Protein AF-0000000082629788 (afdb_homodimer)

Nearest PDB structures (foldseek):
  8s5h-assembly1_A  TM=7.357E-01  e=1.768E-22  Homo sapiens
  8s5m-assembly1_I  TM=9.326E-01  e=1.457E-18  Homo sapiens
  4uuu-assembly1_B  TM=8.837E-01  e=2.569E-18  Homo sapiens
  4l28-assembly1_C  TM=7.279E-01  e=3.416E-19  Homo sapiens
  7qgt-assembly1_B  TM=7.054E-01  e=1.031E-19  Homo sapiens

Organism: Casuarius casuarius (NCBI:txid8787)

Secondary structure (DSSP, 8-state):
-TTHHHHHHHHHHH---S-----TTTTSBGGGS-PPPP--B-TTSBHHHHHHHHHHHT-SEEEEE-TTS-EEEEEEHHHHHHHHHHTS--TTSBGGGT-B----EEETTSBHHHHHHHHTT-SEEEEEEEEEEE-TTS-EEEEEEEEEEEEHHHHHHHHHHHH--/-HHHHHHHHHHHHH--SS-----TTTTSBGGGS-PPPP--B-TTSBHHHHHHHHHHHT-SEEEEE-TTS-EEEEEEHHHHHHHHHHTS--TTSBGGGG-B----EEETTSBHHHHHHHHTT-SEEEEEEEEEEE-TTS-EEEEEEEEEEEEHHHHHHHHHHHH--

Solvent-accessible surface area (backbone atoms only — not comparable to full-atom values): 18752 Å² total; per-residue (Å²): 116,84,68,56,57,64,56,47,58,58,47,63,68,66,52,61,79,64,87,69,72,70,61,92,56,34,76,40,42,43,64,76,51,91,71,60,78,51,64,72,36,52,47,72,45,25,38,42,57,49,52,51,51,28,60,74,73,67,45,64,62,34,45,25,32,44,94,90,48,48,74,73,25,38,39,38,49,59,45,49,51,52,32,42,68,71,66,73,43,56,53,80,37,37,39,61,78,48,43,44,73,88,71,51,74,43,45,48,80,37,31,39,40,60,50,52,59,48,46,74,78,32,81,46,34,37,29,35,44,80,39,86,38,69,44,98,85,66,48,71,46,79,41,68,39,83,54,22,70,43,39,54,62,57,54,49,55,52,55,53,58,54,63,77,100,116,79,69,58,57,63,56,48,58,59,46,63,68,68,52,60,78,62,87,70,74,69,60,92,56,35,76,42,42,43,62,76,49,91,70,57,79,52,66,72,37,52,47,74,45,26,38,42,58,49,52,50,50,28,60,73,72,66,44,63,62,34,45,26,32,45,94,88,48,48,75,72,26,38,38,35,49,60,44,49,51,53,32,41,70,71,64,74,43,57,54,78,38,37,38,62,78,48,44,45,74,88,71,51,76,42,45,48,80,38,30,38,41,59,49,52,59,48,47,74,78,32,80,48,34,38,30,36,42,80,39,85,40,69,45,98,85,66,49,72,47,82,42,68,38,82,55,22,72,46,39,54,61,57,55,48,55,51,56,52,58,54,64,77,100

pLDDT: mean 87.19, std 18.92, range [23.81, 98.69]

Foldseek 3Di:
DVVVVVVVVVCVVPPPVPPPPDDPQFAPFQLPFPFDAFDEAEQQAFQQVVVVVCVVVVHFKHFHAYPVQHTLAMDGPVQSVVCVVVVQDDRRGGSNSRGDHPAAEDERGGGVNVVVVRQVVDQKYWYKDWDWDADPVRDIDIDIHTRYIGGPVRSCVVVVVVVVD/DVVVVVVVVVCPPPPPVPPPPDDPQFAPFQLPFPFDAFDEAEQQAFQQVVVVVCVVVVHFKHFHAYPVQHTLAMDGPVQSVVCVVVVQDDRRGGSNSRGDHPAAEDERGGGVNVVVVRQVVDQKYWYKDWDWDADPVRDIDIDIHTRYIGGPVRSCVVVVVVVVD

InterPro domains:
  IPR000644 CBS domain [PF00571] (38-84)
  IPR000644 CBS domain [PS51371] (34-90)
  IPR000644 CBS domain [SM00116] (37-85)
  IPR046342 CBS domain superfamily [G3DSA:3.10.580.10] (15-165)
  IPR046342 CBS domain superfamily [SSF54631] (29-136)
  IPR046353 Cystathionine beta-synthase, C-terminal domain [cd04608] (27-158)

Sequence (330 aa):
SKFVNDKWMIKKGFLNDVHEHKPWWWNIKVQKLNLSAPLILLPEVSCQKAIEILQEKGYDQAPVVAESGLILGMVTLSNILSSVLAGNAQFSDPVMKVIYDQFSKISLDDSLGKLSCILENDHFAIVVHEQMQFSGDGSSFMKQMVFGVVTAMDLLTFVSRSEKKSKFVNDKWMIKKGFLNDVHEHKPWWWNIKVQKLNLSAPLILLPEVSCQKAIEILQEKGYDQAPVVAESGLILGMVTLSNILSSVLAGNAQFSDPVMKVIYDQFSKISLDDSLGKLSCILENDHFAIVVHEQMQFSGDGSSFMKQMVFGVVTAMDLLTFVSRSEKK

Structure (mmCIF, N/CA/C/O backbone):
data_AF-0000000082629788-model_v1
#
loop_
_entity.id
_entity.type
_entity.pdbx_description
1 polymer 'CBS synthase'
#
loop_
_atom_site.group_PDB
_atom_site.id
_atom_site.type_symbol
_atom_site.label_atom_id
_atom_site.label_alt_id
_atom_site.label_comp_id
_atom_site.label_asym_id
_atom_site.label_entity_id
_atom_site.label_seq_id
_atom_site.pdbx_PDB_ins_code
_atom_site.Cartn_x
_atom_site.Cartn_y
_atom_site.Cartn_z
_atom_site.occupancy
_atom_site.B_iso_or_equiv
_atom_site.auth_seq_id
_atom_site.auth_comp_id
_atom_site.auth_asym_id
_atom_site.auth_atom_id
_atom_site.pdbx_PDB_model_num
ATOM 1 N N . SER A 1 1 ? 2.879 -31.047 12.883 1 24.22 1 SER A N 1
ATOM 2 C CA . SER A 1 1 ? 3.045 -30.156 14.031 1 24.22 1 SER A CA 1
ATOM 3 C C . SER A 1 1 ? 2.949 -28.688 13.609 1 24.22 1 SER A C 1
ATOM 5 O O . SER A 1 1 ? 2.398 -27.859 14.344 1 24.22 1 SER A O 1
ATOM 7 N N . LYS A 1 2 ? 3.701 -28.188 12.641 1 30.27 2 LYS A N 1
ATOM 8 C CA . LYS A 1 2 ? 3.625 -26.859 12.039 1 30.27 2 LYS A CA 1
ATOM 9 C C . LYS A 1 2 ? 2.246 -26.609 11.438 1 30.27 2 LYS A C 1
ATOM 11 O O . LYS A 1 2 ? 1.905 -25.469 11.117 1 30.27 2 LYS A O 1
ATOM 16 N N . PHE A 1 3 ? 1.515 -27.719 10.992 1 29.14 3 PHE A N 1
ATOM 17 C CA . PHE A 1 3 ? 0.202 -27.734 10.359 1 29.14 3 PHE A CA 1
ATOM 18 C C . PHE A 1 3 ? -0.871 -27.25 11.32 1 29.14 3 PHE A C 1
ATOM 20 O O . PHE A 1 3 ? -1.848 -26.625 10.906 1 29.14 3 PHE A O 1
ATOM 27 N N . VAL A 1 4 ? -0.753 -27.734 12.633 1 37.84 4 VAL A N 1
ATOM 28 C CA . VAL A 1 4 ? -1.797 -27.547 13.633 1 37.84 4 VAL A CA 1
ATOM 29 C C . VAL A 1 4 ? -1.968 -26.062 13.93 1 37.84 4 VAL A C 1
ATOM 31 O O . VAL A 1 4 ? -3.055 -25.609 14.305 1 37.84 4 VAL A O 1
ATOM 34 N N . ASN A 1 5 ? -0.746 -25.422 14.055 1 38.66 5 ASN A N 1
ATOM 35 C CA . ASN A 1 5 ? -0.764 -24.062 14.594 1 38.66 5 ASN A CA 1
ATOM 36 C C . ASN A 1 5 ? -1.439 -23.078 13.633 1 38.66 5 ASN A C 1
ATOM 38 O O . ASN A 1 5 ? -1.887 -22.016 14.039 1 38.66 5 ASN A O 1
ATOM 42 N N . ASP A 1 6 ? -1.322 -23.297 12.375 1 39.5 6 ASP A N 1
ATOM 43 C CA . ASP A 1 6 ? -1.963 -22.359 11.461 1 39.5 6 ASP A CA 1
ATOM 44 C C . ASP A 1 6 ? -3.484 -22.422 11.586 1 39.5 6 ASP A C 1
ATOM 46 O O . ASP A 1 6 ? -4.176 -21.453 11.289 1 39.5 6 ASP A O 1
ATOM 50 N N . LYS A 1 7 ? -4.07 -23.609 11.852 1 39.47 7 LYS A N 1
ATOM 51 C CA . LYS A 1 7 ? -5.508 -23.828 11.984 1 39.47 7 LYS A CA 1
ATOM 52 C C . LYS A 1 7 ? -6.066 -23.109 13.203 1 39.47 7 LYS A C 1
ATOM 54 O O . LYS A 1 7 ? -7.199 -22.625 13.188 1 39.47 7 LYS A O 1
ATOM 59 N N . TRP A 1 8 ? -5.406 -23.344 14.375 1 36.69 8 TRP A N 1
ATOM 60 C CA . TRP A 1 8 ? -5.902 -22.875 15.664 1 36.69 8 TRP A CA 1
ATOM 61 C C . TRP A 1 8 ? -6.008 -21.344 15.672 1 36.69 8 TRP A C 1
ATOM 63 O O . TRP A 1 8 ? -6.98 -20.797 16.188 1 36.69 8 TRP A O 1
ATOM 73 N N . MET A 1 9 ? -4.93 -20.688 15.203 1 37.5 9 MET A N 1
ATOM 74 C CA . MET A 1 9 ? -4.902 -19.234 15.305 1 37.5 9 MET A CA 1
ATOM 75 C C . MET A 1 9 ? -6.051 -18.609 14.523 1 37.5 9 MET A C 1
ATOM 77 O O . MET A 1 9 ? -6.566 -17.547 14.906 1 37.5 9 MET A O 1
ATOM 81 N N . ILE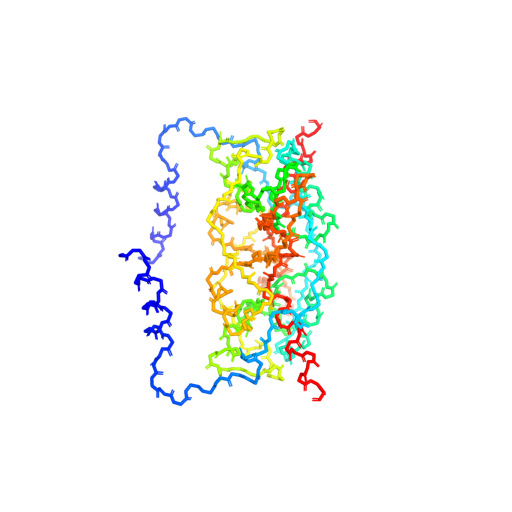 A 1 10 ? -6.441 -19.125 13.422 1 41.25 10 ILE A N 1
ATOM 82 C CA . ILE A 1 10 ? -7.605 -18.594 12.719 1 41.25 10 ILE A CA 1
ATOM 83 C C . ILE A 1 10 ? -8.859 -18.797 13.57 1 41.25 10 ILE A C 1
ATOM 85 O O . ILE A 1 10 ? -9.688 -17.891 13.688 1 41.25 10 ILE A O 1
ATOM 89 N N . LYS A 1 11 ? -8.953 -20.047 14.086 1 36.22 11 LYS A N 1
ATOM 90 C CA . LYS A 1 11 ? -10.18 -20.344 14.812 1 36.22 11 LYS A CA 1
ATOM 91 C C . LYS A 1 11 ? -10.305 -19.484 16.062 1 36.22 11 LYS A C 1
ATOM 93 O O . LYS A 1 11 ? -11.391 -19 16.391 1 36.22 11 LYS A O 1
ATOM 98 N N . LYS A 1 12 ? -9.32 -19.547 16.953 1 40.97 12 LYS A N 1
ATOM 99 C CA . LYS A 1 12 ? -9.5 -18.922 18.266 1 40.97 12 LYS A CA 1
ATOM 100 C C . LYS A 1 12 ? -9.664 -17.406 18.125 1 40.97 12 LYS A C 1
ATOM 102 O O . LYS A 1 12 ? -10.195 -16.75 19.031 1 40.97 12 LYS A O 1
ATOM 107 N N . GLY A 1 13 ? -8.852 -16.766 17.391 1 38.38 13 GLY A N 1
ATOM 108 C CA . GLY A 1 13 ? -9.047 -15.32 17.359 1 38.38 13 GLY A CA 1
ATOM 109 C C . GLY A 1 13 ? -10.461 -14.922 17 1 38.38 13 GLY A C 1
ATOM 110 O O . GLY A 1 13 ? -11.016 -13.984 17.578 1 38.38 13 GLY A O 1
ATOM 111 N N . PHE A 1 14 ? -10.969 -15.383 15.812 1 36.94 14 PHE A N 1
ATOM 112 C CA . PHE A 1 14 ? -12.297 -14.906 15.453 1 36.94 14 PHE A CA 1
ATOM 113 C C . PHE A 1 14 ? -13.367 -15.609 16.281 1 36.94 14 PHE A C 1
ATOM 115 O O . PHE A 1 14 ? -14.555 -15.32 16.141 1 36.94 14 PHE A O 1
ATOM 122 N N . LEU A 1 15 ? -13.172 -16.812 16.828 1 39 15 LEU A N 1
ATOM 123 C CA . LEU A 1 15 ? -14.367 -17.406 17.422 1 39 15 LEU A CA 1
ATOM 124 C C . LEU A 1 15 ? -14.781 -16.656 18.688 1 39 15 LEU A C 1
ATOM 126 O O . LEU A 1 15 ? -15.383 -17.234 19.594 1 39 15 LEU A O 1
ATOM 130 N N . ASN A 1 16 ? -14.43 -15.578 19.109 1 40.25 16 ASN A N 1
ATOM 131 C CA . ASN A 1 16 ? -15.336 -15.094 20.141 1 40.25 16 ASN A CA 1
ATOM 132 C C . ASN A 1 16 ? -16.797 -15.359 19.781 1 40.25 16 ASN A C 1
ATOM 134 O O . ASN A 1 16 ? -17.188 -15.203 18.625 1 40.25 16 ASN A O 1
ATOM 138 N N . ASP A 1 17 ? -17.609 -16.281 20.422 1 39.69 17 ASP A N 1
ATOM 139 C CA . ASP A 1 17 ? -19.016 -16.625 20.5 1 39.69 17 ASP A CA 1
ATOM 140 C C . ASP A 1 17 ? -19.906 -15.398 20.281 1 39.69 17 ASP A C 1
ATOM 142 O O . ASP A 1 17 ? -21.094 -15.43 20.547 1 39.69 17 ASP A O 1
ATOM 146 N N . VAL A 1 18 ? -19.547 -14.117 20.516 1 44.31 18 VAL A N 1
ATOM 147 C CA . VAL A 1 18 ? -20.609 -13.156 20.234 1 44.31 18 VAL A CA 1
ATOM 148 C C . VAL A 1 18 ? -21.219 -13.453 18.859 1 44.31 18 VAL A C 1
ATOM 150 O O . VAL A 1 18 ? -20.531 -13.977 17.969 1 44.31 18 VAL A O 1
ATOM 153 N N . HIS A 1 19 ? -22.547 -13.688 18.531 1 47.47 19 HIS A N 1
ATOM 154 C CA . HIS A 1 19 ? -23.266 -13.68 17.266 1 47.47 19 HIS A CA 1
ATOM 155 C C . HIS A 1 19 ? -22.484 -12.945 16.188 1 47.47 19 HIS A C 1
ATOM 157 O O . HIS A 1 19 ? -22.641 -11.734 16.016 1 47.47 19 HIS A O 1
ATOM 163 N N . GLU A 1 20 ? -21.219 -13.156 15.961 1 58.03 20 GLU A N 1
ATOM 164 C CA . GLU A 1 20 ? -20.328 -12.484 15.023 1 58.03 20 GLU A CA 1
ATOM 165 C C . GLU A 1 20 ? -20.984 -12.32 13.656 1 58.03 20 GLU A C 1
ATOM 167 O O . GLU A 1 20 ? -21.328 -13.305 13.008 1 58.03 20 GLU A O 1
ATOM 172 N N . HIS A 1 21 ? -21.922 -11.344 13.523 1 75 21 HIS A N 1
ATOM 173 C CA . HIS A 1 21 ? -22.562 -10.992 12.266 1 75 21 HIS A CA 1
ATOM 174 C C . HIS A 1 21 ? -21.547 -10.891 11.133 1 75 21 HIS A C 1
ATOM 176 O O . HIS A 1 21 ? -20.703 -9.992 11.133 1 75 21 HIS A O 1
ATOM 182 N N . LYS A 1 22 ? -21.375 -12.07 10.445 1 87.31 22 LYS A N 1
ATOM 183 C CA . LYS A 1 22 ? -20.562 -12.062 9.227 1 87.31 22 LYS A CA 1
ATOM 184 C C . LYS A 1 22 ? -21.188 -11.156 8.164 1 87.31 22 LYS A C 1
ATOM 186 O O . LYS A 1 22 ? -22.406 -11.102 8.023 1 87.31 22 LYS A O 1
ATOM 191 N N . PRO A 1 23 ? -20.312 -10.469 7.527 1 92.38 23 PRO A N 1
ATOM 192 C CA . PRO A 1 23 ? -20.859 -9.625 6.465 1 92.38 23 PRO A CA 1
ATOM 193 C C . PRO A 1 23 ? -21.484 -10.438 5.332 1 92.38 23 PRO A C 1
ATOM 195 O O . PRO A 1 23 ? -21.188 -11.625 5.18 1 92.38 23 PRO A O 1
ATOM 198 N N . TRP A 1 24 ? -22.328 -9.828 4.539 1 92.81 24 TRP A N 1
ATOM 199 C CA . TRP A 1 24 ? -23.094 -10.492 3.488 1 92.81 24 TRP A CA 1
ATOM 200 C C . TRP A 1 24 ? -22.172 -11.117 2.451 1 92.81 24 TRP A C 1
ATOM 202 O O . TRP A 1 24 ? -22.547 -12.062 1.755 1 92.81 24 TRP A O 1
ATOM 212 N N . TRP A 1 25 ? -21.062 -10.664 2.295 1 96.06 25 TRP A N 1
ATOM 213 C CA . TRP A 1 25 ? -20.141 -11.07 1.233 1 96.06 25 TRP A CA 1
ATOM 214 C C . TRP A 1 25 ? -19.141 -12.086 1.746 1 96.06 25 TRP A C 1
ATOM 216 O O . TRP A 1 25 ? -18.203 -12.469 1.027 1 96.06 25 TRP A O 1
ATOM 226 N N . TRP A 1 26 ? -19.25 -12.578 2.869 1 96.31 26 TRP A N 1
ATOM 227 C CA . TRP A 1 26 ? -18.266 -13.414 3.557 1 96.31 26 TRP A CA 1
ATOM 228 C C . TRP A 1 26 ? -18 -14.695 2.773 1 96.31 26 TRP A C 1
ATOM 230 O O . TRP A 1 26 ? -16.875 -15.172 2.709 1 96.31 26 TRP A O 1
ATOM 240 N N . ASN A 1 27 ? -19.078 -15.219 2.176 1 97.5 27 ASN A N 1
ATOM 241 C CA . ASN A 1 27 ? -18.953 -16.531 1.549 1 97.5 27 ASN A CA 1
ATOM 242 C C . ASN A 1 27 ? -18.812 -16.422 0.034 1 97.5 27 ASN A C 1
ATOM 244 O O . ASN A 1 27 ? -18.766 -17.438 -0.667 1 97.5 27 ASN A O 1
ATOM 248 N N . ILE A 1 28 ? -18.797 -15.242 -0.513 1 98 28 ILE A N 1
ATOM 249 C CA . ILE A 1 28 ? -18.578 -15.031 -1.941 1 98 28 ILE A CA 1
ATOM 250 C C . ILE A 1 28 ? -17.156 -15.461 -2.32 1 98 28 ILE A C 1
ATOM 252 O O . ILE A 1 28 ? -16.219 -15.242 -1.558 1 98 28 ILE A O 1
ATOM 256 N N . LYS A 1 29 ? -17.016 -16.047 -3.432 1 98.31 29 LYS A N 1
ATOM 257 C CA . LYS A 1 29 ? -15.727 -16.547 -3.871 1 98.31 29 LYS A CA 1
ATOM 258 C C . LYS A 1 29 ? -14.836 -15.414 -4.375 1 98.31 29 LYS A C 1
ATOM 260 O O . LYS A 1 29 ? -15.328 -14.438 -4.941 1 98.31 29 LYS A O 1
ATOM 265 N N . VAL A 1 30 ? -13.531 -15.555 -4.332 1 98.31 30 VAL A N 1
ATOM 266 C CA . VAL A 1 30 ? -12.523 -14.586 -4.762 1 98.31 30 VAL A CA 1
ATOM 267 C C . VAL A 1 30 ? -12.664 -14.328 -6.262 1 98.31 30 VAL A C 1
ATOM 269 O O . VAL A 1 30 ? -12.445 -13.211 -6.73 1 98.31 30 VAL A O 1
ATOM 272 N N . GLN A 1 31 ? -13.156 -15.305 -6.988 1 97.06 31 GLN A N 1
ATOM 273 C CA . GLN A 1 31 ? -13.234 -15.195 -8.438 1 97.06 31 GLN A CA 1
ATOM 274 C C . GLN A 1 31 ? -14.234 -14.117 -8.852 1 97.06 31 GLN A C 1
ATOM 276 O O . GLN A 1 31 ? -14.266 -13.703 -10.016 1 97.06 31 GLN A O 1
ATOM 281 N N . LYS A 1 32 ? -15.125 -13.617 -7.957 1 97.12 32 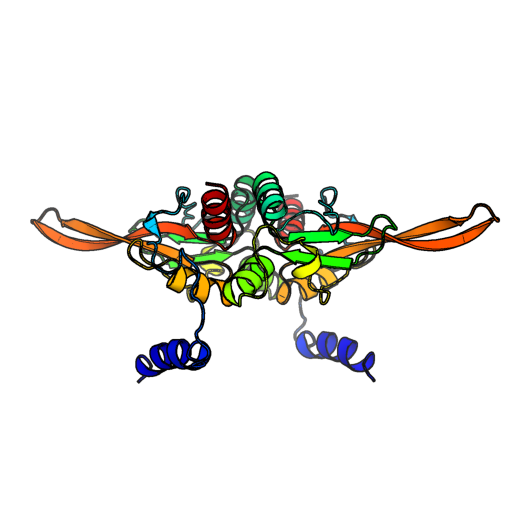LYS A N 1
ATOM 282 C CA . LYS A 1 32 ? -16.109 -12.586 -8.273 1 97.12 32 LYS A CA 1
ATOM 283 C C . LYS A 1 32 ? -15.461 -11.203 -8.32 1 97.12 32 LYS A C 1
ATOM 285 O O . LYS A 1 32 ? -16.062 -10.25 -8.828 1 97.12 32 LYS A O 1
ATOM 290 N N . LEU A 1 33 ? -14.234 -11.125 -7.797 1 97.31 33 LEU A N 1
ATOM 291 C CA . LEU A 1 33 ? -13.516 -9.852 -7.848 1 97.31 33 LEU A CA 1
ATOM 292 C C . LEU A 1 33 ? -13.039 -9.555 -9.266 1 97.31 33 LEU A C 1
ATOM 294 O O . LEU A 1 33 ? -12.688 -10.469 -10.008 1 97.31 33 LEU A O 1
ATOM 298 N N . ASN A 1 34 ? -13.094 -8.297 -9.648 1 92.19 34 ASN A N 1
ATOM 299 C CA . ASN A 1 34 ? -12.547 -7.863 -10.93 1 92.19 34 ASN A CA 1
ATOM 300 C C . ASN A 1 34 ? -11.055 -7.566 -10.828 1 92.19 34 ASN A C 1
ATOM 302 O O . ASN A 1 34 ? -10.648 -6.406 -10.734 1 92.19 34 ASN A O 1
ATOM 306 N N . LEU A 1 35 ? -10.289 -8.602 -10.922 1 92.31 35 LEU A N 1
ATOM 307 C CA . LEU A 1 35 ? -8.852 -8.445 -10.758 1 92.31 35 LEU A CA 1
ATOM 308 C C . LEU A 1 35 ? -8.172 -8.219 -12.102 1 92.31 35 LEU A C 1
ATOM 310 O O . LEU A 1 35 ? -8.555 -8.82 -13.109 1 92.31 35 LEU A O 1
ATOM 314 N N . SER A 1 36 ? -7.18 -7.32 -12.102 1 86.19 36 SER A N 1
ATOM 315 C CA . SER A 1 36 ? -6.383 -7.09 -13.305 1 86.19 36 SER A CA 1
ATOM 316 C C . SER A 1 36 ? -5.355 -8.195 -13.508 1 86.19 36 SER A C 1
ATOM 318 O O . SER A 1 36 ? -5.027 -8.922 -12.562 1 86.19 36 SER A O 1
ATOM 320 N N . ALA A 1 37 ? -4.949 -8.32 -14.828 1 84.69 37 ALA A N 1
ATOM 321 C CA . ALA A 1 37 ? -3.85 -9.234 -15.102 1 84.69 37 ALA A CA 1
ATOM 322 C C . ALA A 1 37 ? -2.621 -8.891 -14.266 1 84.69 37 ALA A C 1
ATOM 324 O O . ALA A 1 37 ? -2.311 -7.715 -14.062 1 84.69 37 ALA A O 1
ATOM 325 N N . PRO A 1 38 ? -2.082 -9.938 -13.727 1 89.06 38 PRO A N 1
ATOM 326 C CA . PRO A 1 38 ? -0.94 -9.672 -12.852 1 89.06 38 PRO A CA 1
ATOM 327 C C . PRO A 1 38 ? 0.248 -9.07 -13.594 1 89.06 38 PRO A C 1
ATOM 329 O O . PRO A 1 38 ? 0.51 -9.438 -14.742 1 89.06 38 PRO A O 1
ATOM 332 N N . LEU A 1 39 ? 0.773 -8.062 -13.008 1 94.25 39 LEU A N 1
ATOM 333 C CA . LEU A 1 39 ? 2.104 -7.617 -13.414 1 94.25 39 LEU A CA 1
ATOM 334 C C . LEU A 1 39 ? 3.17 -8.594 -12.938 1 94.25 39 LEU A C 1
ATOM 336 O O . LEU A 1 39 ? 3.342 -8.789 -11.727 1 94.25 39 LEU A O 1
ATOM 340 N N . ILE A 1 40 ? 3.783 -9.305 -13.844 1 96 40 ILE A N 1
ATOM 341 C CA . ILE A 1 40 ? 4.793 -10.305 -13.516 1 96 40 ILE A CA 1
ATOM 342 C C . ILE A 1 40 ? 6.176 -9.781 -13.891 1 96 40 ILE A C 1
ATOM 344 O O . ILE A 1 40 ? 6.367 -9.258 -14.992 1 96 40 ILE A O 1
ATOM 348 N N . LEU A 1 41 ? 7.086 -9.906 -12.953 1 98.12 41 LEU A N 1
ATOM 349 C CA . LEU A 1 41 ? 8.461 -9.523 -13.242 1 98.12 41 LEU A CA 1
ATOM 350 C C . LEU A 1 41 ? 9.344 -10.75 -13.43 1 98.12 41 LEU A C 1
ATOM 352 O O . LEU A 1 41 ? 9.211 -11.734 -12.695 1 98.12 41 LEU A O 1
ATOM 356 N N . LEU A 1 42 ? 10.18 -10.688 -14.414 1 98 42 LEU A N 1
ATOM 357 C CA . LEU A 1 42 ? 11.219 -11.703 -14.547 1 98 42 LEU A CA 1
ATOM 358 C C . LEU A 1 42 ? 12.344 -11.469 -13.539 1 98 42 LEU A C 1
ATOM 360 O O . LEU A 1 42 ? 12.57 -10.336 -13.117 1 98 42 LEU A O 1
ATOM 364 N N . PRO A 1 43 ? 13.055 -12.508 -13.148 1 98.12 43 PRO A N 1
ATOM 365 C CA . PRO A 1 43 ? 14.031 -12.414 -12.062 1 98.12 43 PRO A CA 1
ATOM 366 C C . PRO A 1 43 ? 15.203 -11.5 -12.406 1 98.12 43 PRO A C 1
ATOM 368 O O . PRO A 1 43 ? 15.859 -10.969 -11.516 1 98.12 43 PRO A O 1
ATOM 371 N N . GLU A 1 44 ? 15.43 -11.211 -13.68 1 98.12 44 GLU A N 1
ATOM 372 C CA . GLU A 1 44 ? 16.625 -10.477 -14.102 1 98.12 44 GLU A CA 1
ATOM 373 C C . GLU A 1 44 ? 16.359 -8.977 -14.172 1 98.12 44 GLU A C 1
ATOM 375 O O . GLU A 1 44 ? 17.281 -8.18 -14.32 1 98.12 44 GLU A O 1
ATOM 380 N N . VAL A 1 45 ? 15.109 -8.625 -14.117 1 98.19 45 VAL A N 1
ATOM 381 C CA . VAL A 1 45 ? 14.773 -7.203 -14.141 1 98.19 45 VAL A CA 1
ATOM 382 C C . VAL A 1 45 ? 15.469 -6.488 -12.984 1 98.19 45 VAL A C 1
ATOM 384 O O . VAL A 1 45 ? 15.508 -7 -11.867 1 98.19 45 VAL A O 1
ATOM 387 N N . SER A 1 46 ? 16.031 -5.383 -13.195 1 98.38 46 SER A N 1
ATOM 388 C CA . SER A 1 46 ? 16.734 -4.652 -12.141 1 98.38 46 SER A CA 1
ATOM 389 C C . SER A 1 46 ? 15.758 -4.039 -11.148 1 98.38 46 SER A C 1
ATOM 391 O O . SER A 1 46 ? 14.594 -3.816 -11.477 1 98.38 46 SER A O 1
ATOM 393 N N . CYS A 1 47 ? 16.297 -3.721 -9.969 1 98.25 47 CYS A N 1
ATOM 394 C CA . CYS A 1 47 ? 15.477 -3.037 -8.977 1 98.25 47 CYS A CA 1
ATOM 395 C C . CYS A 1 47 ? 15.016 -1.679 -9.484 1 98.25 47 CYS A C 1
ATOM 397 O O . CYS A 1 47 ? 13.859 -1.289 -9.273 1 98.25 47 CYS A O 1
ATOM 399 N N . GLN A 1 48 ? 15.828 -1.055 -10.211 1 98 48 GLN A N 1
ATOM 400 C CA . GLN A 1 48 ? 15.484 0.247 -10.773 1 98 48 GLN A CA 1
ATOM 401 C C . GLN A 1 48 ? 14.312 0.133 -11.742 1 98 48 GLN A C 1
ATOM 403 O O . GLN A 1 48 ? 13.336 0.883 -11.641 1 98 48 GLN A O 1
ATOM 408 N N . LYS A 1 49 ? 14.438 -0.758 -12.68 1 98.06 49 LYS A N 1
ATOM 409 C CA . LYS A 1 49 ? 13.391 -0.945 -13.68 1 98.06 49 LYS A CA 1
ATOM 410 C C . LYS A 1 49 ? 12.094 -1.412 -13.023 1 98.06 49 LYS A C 1
ATOM 412 O O . LYS A 1 49 ? 11 -1.008 -13.438 1 98.06 49 LYS A O 1
ATOM 417 N N . ALA A 1 50 ? 12.219 -2.25 -12.023 1 98.38 50 ALA A N 1
ATOM 418 C CA . ALA A 1 50 ? 11.039 -2.697 -11.281 1 98.38 50 ALA A CA 1
ATOM 419 C C . ALA A 1 50 ? 10.312 -1.517 -10.648 1 98.38 50 ALA A C 1
ATOM 421 O O . ALA A 1 50 ? 9.086 -1.424 -10.719 1 98.38 50 ALA A O 1
ATOM 422 N N . ILE A 1 51 ? 11.062 -0.593 -10.047 1 98.12 51 ILE A N 1
ATOM 423 C CA . ILE A 1 51 ? 10.484 0.588 -9.414 1 98.12 51 ILE A CA 1
ATOM 424 C C . ILE A 1 51 ? 9.734 1.415 -10.453 1 98.12 51 ILE A C 1
ATOM 426 O O . ILE A 1 51 ? 8.609 1.858 -10.219 1 98.12 51 ILE A O 1
ATOM 430 N N . GLU A 1 52 ? 10.305 1.518 -11.625 1 97.81 52 GLU A N 1
ATOM 431 C CA . GLU A 1 52 ? 9.688 2.283 -12.703 1 97.81 52 GLU A CA 1
ATOM 432 C C . GLU A 1 52 ? 8.383 1.64 -13.164 1 97.81 52 GLU A C 1
ATOM 434 O O . GLU A 1 52 ? 7.383 2.328 -13.367 1 97.81 52 GLU A O 1
ATOM 439 N N . ILE A 1 53 ? 8.414 0.409 -13.344 1 97.69 53 ILE A N 1
ATOM 440 C CA . ILE A 1 53 ? 7.246 -0.329 -13.805 1 97.69 53 ILE A CA 1
ATOM 441 C C . ILE A 1 53 ? 6.129 -0.228 -12.766 1 97.69 53 ILE A C 1
ATOM 443 O O . ILE A 1 53 ? 4.977 0.043 -13.109 1 97.69 53 ILE A O 1
ATOM 447 N N . LEU A 1 54 ? 6.477 -0.453 -11.531 1 97 54 LEU A N 1
ATOM 448 C CA . LEU A 1 54 ? 5.496 -0.381 -10.453 1 97 54 LEU A CA 1
ATOM 449 C C . LEU A 1 54 ? 4.891 1.017 -10.367 1 97 54 LEU A C 1
ATOM 451 O O . LEU A 1 54 ? 3.682 1.164 -10.188 1 97 54 LEU A O 1
ATOM 455 N N . GLN A 1 55 ? 5.719 1.985 -10.477 1 95.5 55 GLN A N 1
ATOM 456 C CA . GLN A 1 55 ? 5.242 3.363 -10.461 1 95.5 55 GLN A CA 1
ATOM 457 C C . GLN A 1 55 ? 4.273 3.623 -11.617 1 95.5 55 GLN A C 1
ATOM 459 O O . GLN A 1 55 ? 3.199 4.191 -11.414 1 95.5 55 GLN A O 1
ATOM 464 N N . GLU A 1 56 ? 4.664 3.17 -12.797 1 95.31 56 GLU A N 1
ATOM 465 C CA . GLU A 1 56 ? 3.867 3.393 -14 1 95.31 56 GLU A CA 1
ATOM 466 C C . GLU A 1 56 ? 2.498 2.727 -13.883 1 95.31 56 GLU A C 1
ATOM 468 O O . GLU A 1 56 ? 1.486 3.303 -14.289 1 95.31 56 GLU A O 1
ATOM 473 N N . LYS A 1 57 ? 2.467 1.627 -13.281 1 93.25 57 LYS A N 1
ATOM 474 C CA . LYS A 1 57 ? 1.233 0.846 -13.234 1 93.25 57 LYS A CA 1
ATOM 475 C C . LYS A 1 57 ? 0.428 1.164 -11.977 1 93.25 57 LYS A C 1
ATOM 477 O O . LYS A 1 57 ? -0.74 0.785 -11.875 1 93.25 57 LYS A O 1
ATOM 482 N N . GLY A 1 58 ? 1.031 1.853 -11.023 1 91.44 58 GLY A N 1
ATOM 483 C CA . GLY A 1 58 ? 0.368 2.209 -9.781 1 91.44 58 GLY A CA 1
ATOM 484 C C . GLY A 1 58 ? 0.287 1.059 -8.797 1 91.44 58 GLY A C 1
ATOM 485 O O . GLY A 1 58 ? -0.692 0.937 -8.055 1 91.44 58 GLY A O 1
ATOM 486 N N . TYR A 1 59 ? 1.289 0.16 -8.852 1 94.12 59 TYR A N 1
ATOM 487 C CA . TYR A 1 59 ? 1.327 -0.984 -7.949 1 94.12 59 TYR A CA 1
ATOM 488 C C . TYR A 1 59 ? 2.447 -0.834 -6.926 1 94.12 59 TYR A C 1
ATOM 490 O O . TYR A 1 59 ? 3.428 -0.128 -7.172 1 94.12 59 TYR A O 1
ATOM 498 N N . ASP A 1 60 ? 2.289 -1.588 -5.797 1 95.25 60 ASP A N 1
ATOM 499 C CA . ASP A 1 60 ? 3.311 -1.566 -4.754 1 95.25 60 ASP A CA 1
ATOM 500 C C . ASP A 1 60 ? 4.102 -2.871 -4.734 1 95.25 60 ASP A C 1
ATOM 502 O O . ASP A 1 60 ? 5.098 -2.988 -4.016 1 95.25 60 ASP A O 1
ATOM 506 N N . GLN A 1 61 ? 3.604 -3.83 -5.418 1 95.81 61 GLN A N 1
ATOM 507 C CA . GLN A 1 61 ? 4.223 -5.152 -5.363 1 95.81 61 GLN A CA 1
ATOM 508 C C . GLN A 1 61 ? 3.984 -5.922 -6.66 1 95.81 61 GLN A C 1
ATOM 510 O O . GLN A 1 61 ? 3.1 -5.57 -7.445 1 95.81 61 GLN A O 1
ATOM 515 N N . ALA A 1 62 ? 4.824 -6.918 -6.887 1 97.44 62 ALA A N 1
ATOM 516 C CA . ALA A 1 62 ? 4.664 -7.809 -8.031 1 97.44 62 ALA A CA 1
ATOM 517 C C . ALA A 1 62 ? 5.316 -9.164 -7.766 1 97.44 62 ALA A C 1
ATOM 519 O O . ALA A 1 62 ? 6.336 -9.242 -7.078 1 97.44 62 ALA A O 1
ATOM 520 N N . PRO A 1 63 ? 4.668 -10.211 -8.25 1 97.56 63 PRO A N 1
ATOM 521 C CA . PRO A 1 63 ? 5.352 -11.508 -8.219 1 97.56 63 PRO A CA 1
ATOM 522 C C . PRO A 1 63 ? 6.539 -11.57 -9.172 1 97.56 63 PRO A C 1
ATOM 524 O O . PRO A 1 63 ? 6.527 -10.93 -10.227 1 97.56 63 PRO A O 1
ATOM 527 N N . VAL A 1 64 ? 7.594 -12.25 -8.75 1 98.12 64 VAL A N 1
ATOM 528 C CA . VAL A 1 64 ? 8.719 -12.617 -9.602 1 98.12 64 VAL A CA 1
ATOM 529 C C . VAL A 1 64 ? 8.594 -14.078 -10.023 1 98.12 64 VAL A C 1
ATOM 531 O O . VAL A 1 64 ? 8.562 -14.977 -9.172 1 98.12 64 VAL A O 1
ATOM 534 N N . VAL A 1 65 ? 8.492 -14.242 -11.352 1 96.06 65 VAL A N 1
ATOM 535 C CA . VAL A 1 65 ? 8.195 -15.562 -11.883 1 96.06 65 VAL A CA 1
ATOM 536 C C . VAL A 1 65 ? 9.281 -15.977 -12.875 1 96.06 65 VAL A C 1
ATOM 538 O O . VAL A 1 65 ? 9.68 -15.18 -13.727 1 96.06 65 VAL A O 1
ATOM 541 N N . ALA A 1 66 ? 9.734 -17.188 -12.672 1 94.94 66 ALA A N 1
ATOM 542 C CA . ALA A 1 66 ? 10.703 -17.734 -13.609 1 94.94 66 ALA A CA 1
ATOM 543 C C . ALA A 1 66 ? 10.062 -18.031 -14.969 1 94.94 66 ALA A C 1
ATOM 545 O O . ALA A 1 66 ? 8.836 -18.062 -15.078 1 94.94 66 ALA A O 1
ATOM 546 N N . GLU A 1 67 ? 10.859 -18.188 -15.992 1 91.19 67 GLU A N 1
ATOM 547 C CA . GLU A 1 67 ? 10.375 -18.547 -17.328 1 91.19 67 GLU A CA 1
ATOM 548 C C . GLU A 1 67 ? 9.594 -19.859 -17.297 1 91.19 67 GLU A C 1
ATOM 550 O O . GLU A 1 67 ? 8.648 -20.031 -18.062 1 91.19 67 GLU A O 1
ATOM 555 N N . SER A 1 68 ? 9.969 -20.734 -16.391 1 86.56 68 SER A N 1
ATOM 556 C CA . SER A 1 68 ? 9.297 -22.031 -16.266 1 86.56 68 SER A CA 1
ATOM 557 C C . SER A 1 68 ? 7.875 -21.859 -15.727 1 86.56 68 SER A C 1
ATOM 559 O O . SER A 1 68 ? 7.062 -22.781 -15.797 1 86.56 68 SER A O 1
ATOM 561 N N . GLY A 1 69 ? 7.586 -20.656 -15.141 1 88.06 69 GLY A N 1
ATOM 562 C CA . GLY A 1 69 ? 6.285 -20.406 -14.539 1 88.06 69 GLY A CA 1
ATOM 563 C C . GLY A 1 69 ? 6.297 -20.516 -13.023 1 88.06 69 GLY A C 1
ATOM 564 O O . GLY A 1 69 ? 5.297 -20.234 -12.367 1 88.06 69 GLY A O 1
ATOM 565 N N . LEU A 1 70 ? 7.418 -20.906 -12.508 1 90.81 70 LEU A N 1
ATOM 566 C CA . LEU A 1 70 ? 7.559 -21.031 -11.055 1 90.81 70 LEU A CA 1
ATOM 567 C C . LEU A 1 70 ? 7.59 -19.656 -10.398 1 90.81 70 LEU A C 1
ATOM 569 O O . LEU A 1 70 ? 8.32 -18.766 -10.844 1 90.81 70 LEU A O 1
ATOM 573 N N . ILE A 1 71 ? 6.773 -19.531 -9.43 1 94.19 71 ILE A N 1
ATOM 574 C CA . ILE A 1 71 ? 6.816 -18.297 -8.648 1 94.19 71 ILE A CA 1
ATOM 575 C C . ILE A 1 71 ? 8.039 -18.312 -7.73 1 94.19 71 ILE A C 1
ATOM 577 O O . ILE A 1 71 ? 8.109 -19.109 -6.793 1 94.19 71 ILE A O 1
ATOM 581 N N . LEU A 1 72 ? 8.969 -17.438 -7.945 1 96.56 72 LEU A N 1
ATOM 582 C CA . LEU A 1 72 ? 10.219 -17.391 -7.184 1 96.56 72 LEU A CA 1
ATOM 583 C C . LEU A 1 72 ? 10.031 -16.625 -5.875 1 96.56 72 LEU A C 1
ATOM 585 O O . LEU A 1 72 ? 10.734 -16.891 -4.895 1 96.56 72 LEU A O 1
ATOM 589 N N . GLY A 1 73 ? 9.094 -15.648 -5.867 1 97.19 73 GLY A N 1
ATOM 590 C CA . GLY A 1 73 ? 8.812 -14.797 -4.723 1 97.19 73 GLY A CA 1
ATOM 591 C C . GLY A 1 73 ? 8.078 -13.523 -5.09 1 97.19 73 GLY A C 1
ATOM 592 O O . GLY A 1 73 ? 7.516 -13.414 -6.18 1 97.19 73 GLY A O 1
ATOM 593 N N . MET A 1 74 ? 7.961 -12.648 -4.109 1 97.56 74 MET A N 1
ATOM 594 C CA . MET A 1 74 ? 7.355 -11.336 -4.297 1 97.56 74 MET A CA 1
ATOM 595 C C . MET A 1 74 ? 8.391 -10.234 -4.137 1 97.56 74 MET A C 1
ATOM 597 O O . MET A 1 74 ? 9.32 -10.352 -3.332 1 97.56 74 MET A O 1
ATOM 601 N N . VAL A 1 75 ? 8.266 -9.234 -4.918 1 97.81 75 VAL A N 1
ATOM 602 C CA . VAL A 1 75 ? 9.016 -8 -4.691 1 97.81 75 VAL A CA 1
ATOM 603 C C . VAL A 1 75 ? 8.055 -6.871 -4.328 1 97.81 75 VAL A C 1
ATOM 605 O O . VAL A 1 75 ? 6.984 -6.742 -4.926 1 97.81 75 VAL A O 1
ATOM 608 N N . THR A 1 76 ? 8.367 -6.09 -3.33 1 96.81 76 THR A N 1
ATOM 609 C CA . THR A 1 76 ? 7.605 -4.91 -2.926 1 96.81 76 THR A CA 1
ATOM 610 C C . THR A 1 76 ? 8.516 -3.691 -2.826 1 96.81 76 THR A C 1
ATOM 612 O O . THR A 1 76 ? 9.734 -3.828 -2.693 1 96.81 76 THR A O 1
ATOM 615 N N . LEU A 1 77 ? 7.906 -2.537 -2.885 1 96.56 77 LEU A N 1
ATOM 616 C CA . LEU A 1 77 ? 8.664 -1.306 -2.705 1 96.56 77 LEU A CA 1
ATOM 617 C C . LEU A 1 77 ? 9.336 -1.276 -1.336 1 96.56 77 LEU A C 1
ATOM 619 O O . LEU A 1 77 ? 10.492 -0.848 -1.212 1 96.56 77 LEU A O 1
ATOM 623 N N . SER A 1 78 ? 8.656 -1.8 -0.34 1 95.5 78 SER A N 1
ATOM 624 C CA . SER A 1 78 ? 9.203 -1.823 1.011 1 95.5 78 SER A CA 1
ATOM 625 C C . SER A 1 78 ? 10.438 -2.713 1.089 1 95.5 78 SER A C 1
ATOM 627 O O . SER A 1 78 ? 11.43 -2.357 1.735 1 95.5 78 SER A O 1
ATOM 629 N N . ASN A 1 79 ? 10.367 -3.844 0.509 1 95.81 79 ASN A N 1
ATOM 630 C CA . ASN A 1 79 ? 11.516 -4.742 0.558 1 95.81 79 ASN A CA 1
ATOM 631 C C . ASN A 1 79 ? 12.711 -4.168 -0.2 1 95.81 79 ASN A C 1
ATOM 633 O O . ASN A 1 79 ? 13.859 -4.355 0.209 1 95.81 79 ASN A O 1
ATOM 637 N N . ILE A 1 80 ? 12.438 -3.551 -1.393 1 97.06 80 ILE A N 1
ATOM 638 C CA . ILE A 1 80 ? 13.523 -2.9 -2.119 1 97.06 80 ILE A CA 1
ATOM 639 C C . ILE A 1 80 ? 14.164 -1.828 -1.242 1 97.06 80 ILE A C 1
ATOM 641 O O . ILE A 1 80 ? 15.383 -1.772 -1.11 1 97.06 80 ILE A O 1
ATOM 645 N N . LEU A 1 81 ? 13.375 -0.999 -0.626 1 96.38 81 LEU A N 1
ATOM 646 C CA . LEU A 1 81 ? 13.867 0.075 0.231 1 96.38 81 LEU A CA 1
ATOM 647 C C . LEU A 1 81 ? 14.703 -0.484 1.374 1 96.38 81 LEU A C 1
ATOM 649 O O . LEU A 1 81 ? 15.82 -0.02 1.612 1 96.38 81 LEU A O 1
ATOM 653 N N . SER A 1 82 ? 14.148 -1.505 2.064 1 95.69 82 SER A N 1
ATOM 654 C CA . SER A 1 82 ? 14.836 -2.1 3.203 1 95.69 82 SER A CA 1
ATOM 655 C C . SER A 1 82 ? 16.188 -2.688 2.789 1 95.69 82 SER A C 1
ATOM 657 O O . SER A 1 82 ? 17.172 -2.553 3.51 1 95.69 82 SER A O 1
ATOM 659 N N . SER A 1 83 ? 16.203 -3.324 1.666 1 95.94 83 SER A N 1
ATOM 660 C CA . SER A 1 83 ? 17.438 -3.959 1.185 1 95.94 83 SER A CA 1
ATOM 661 C C . SER A 1 83 ? 18.484 -2.92 0.839 1 95.94 83 SER A C 1
ATOM 663 O O . SER A 1 83 ? 19.672 -3.109 1.136 1 95.94 83 SER A O 1
ATOM 665 N N . VAL A 1 84 ? 18.062 -1.845 0.183 1 93.5 84 VAL A N 1
ATOM 666 C CA . VAL A 1 84 ? 18.984 -0.774 -0.194 1 93.5 84 VAL A CA 1
ATOM 667 C C . VAL A 1 84 ? 19.516 -0.088 1.06 1 93.5 84 VAL A C 1
ATOM 669 O O . VAL A 1 84 ? 20.719 0.169 1.167 1 93.5 84 VAL A O 1
ATOM 672 N N . LEU A 1 85 ? 18.656 0.179 2.043 1 93 85 LEU A N 1
ATOM 673 C CA . LEU A 1 85 ? 19.047 0.834 3.285 1 93 85 LEU A CA 1
ATOM 674 C C . LEU A 1 85 ? 20.062 -0.016 4.055 1 93 85 LEU A C 1
ATOM 676 O O . LEU A 1 85 ? 20.984 0.514 4.66 1 93 85 LEU A O 1
ATOM 680 N N . ALA A 1 86 ? 19.875 -1.334 4.008 1 93.25 86 ALA A N 1
ATOM 681 C CA . ALA A 1 86 ? 20.734 -2.27 4.727 1 93.25 86 ALA A CA 1
ATOM 682 C C . ALA A 1 86 ? 22.047 -2.49 3.99 1 93.25 86 ALA A C 1
ATOM 684 O O . ALA A 1 86 ? 22.969 -3.102 4.527 1 93.25 86 ALA A O 1
ATOM 685 N N . GLY A 1 87 ? 22.109 -2.021 2.773 1 92.38 87 GLY A N 1
ATOM 686 C CA . GLY A 1 87 ? 23.297 -2.221 1.969 1 92.38 87 GLY A CA 1
ATOM 687 C C . GLY A 1 87 ? 23.359 -3.59 1.317 1 92.38 87 GLY A C 1
ATOM 688 O O . GLY A 1 87 ? 24.406 -3.998 0.812 1 92.38 87 GLY A O 1
ATOM 689 N N . ASN A 1 88 ? 22.266 -4.277 1.302 1 95.25 88 ASN A N 1
ATOM 690 C CA . ASN A 1 88 ? 22.203 -5.633 0.763 1 95.25 88 ASN A CA 1
ATOM 691 C C . ASN A 1 88 ? 21.938 -5.629 -0.741 1 95.25 88 ASN A C 1
ATOM 693 O O . ASN A 1 88 ? 22.094 -6.652 -1.406 1 95.25 88 ASN A O 1
ATOM 697 N N . ALA A 1 89 ? 21.562 -4.473 -1.266 1 95.75 89 ALA A N 1
ATOM 698 C CA . ALA A 1 89 ? 21.25 -4.391 -2.691 1 95.75 89 ALA A CA 1
ATOM 699 C C . ALA A 1 89 ? 21.469 -2.979 -3.221 1 95.75 89 ALA A C 1
ATOM 701 O O . ALA A 1 89 ? 21.344 -2.002 -2.479 1 95.75 89 ALA A O 1
ATOM 702 N N . GLN A 1 90 ? 21.812 -2.939 -4.492 1 95.5 90 GLN A N 1
ATOM 703 C CA . GLN A 1 90 ? 21.844 -1.709 -5.277 1 95.5 90 GLN A CA 1
ATOM 704 C C . GLN A 1 90 ? 20.719 -1.686 -6.305 1 95.5 90 GLN A C 1
ATOM 706 O O . GLN A 1 90 ? 20.141 -2.729 -6.633 1 95.5 90 GLN A O 1
ATOM 711 N N . PHE A 1 91 ? 20.438 -0.504 -6.844 1 96.69 91 PHE A N 1
ATOM 712 C CA . PHE A 1 91 ? 19.328 -0.349 -7.766 1 96.69 91 PHE A CA 1
ATOM 713 C C . PHE A 1 91 ? 19.578 -1.104 -9.062 1 96.69 91 PHE A C 1
ATOM 715 O O . PHE A 1 91 ? 18.641 -1.517 -9.742 1 96.69 91 PHE A O 1
ATOM 722 N N . SER A 1 92 ? 20.828 -1.312 -9.367 1 97.06 92 SER A N 1
ATOM 723 C CA . SER A 1 92 ? 21.188 -2.006 -10.594 1 97.06 92 SER A CA 1
ATOM 724 C C . SER A 1 92 ? 21.062 -3.518 -10.438 1 97.06 92 SER A C 1
ATOM 726 O O . SER A 1 92 ? 21.094 -4.258 -11.422 1 97.06 92 SER A O 1
ATOM 728 N N . ASP A 1 93 ? 21 -4.031 -9.227 1 98.25 93 ASP A N 1
ATOM 729 C CA . ASP A 1 93 ? 20.906 -5.465 -8.969 1 98.25 93 ASP A CA 1
ATOM 730 C C . ASP A 1 93 ? 19.562 -6.016 -9.445 1 98.25 93 ASP A C 1
ATOM 732 O O . ASP A 1 93 ? 18.578 -5.285 -9.516 1 98.25 93 ASP A O 1
ATOM 736 N N . PRO A 1 94 ? 19.578 -7.297 -9.82 1 98.69 94 PRO A N 1
ATOM 737 C CA . PRO A 1 94 ? 18.297 -7.922 -10.195 1 98.69 94 PRO A CA 1
ATOM 738 C C . PRO A 1 94 ? 17.328 -8.023 -9.023 1 98.69 94 PRO A C 1
ATOM 740 O O . PRO A 1 94 ? 17.75 -8.141 -7.871 1 98.69 94 PRO A O 1
ATOM 743 N N . VAL A 1 95 ? 16 -8.016 -9.312 1 98.62 95 VAL A N 1
ATOM 744 C CA . VAL A 1 95 ? 14.984 -8.094 -8.266 1 98.62 95 VAL A CA 1
ATOM 745 C C . VAL A 1 95 ? 15.109 -9.422 -7.527 1 98.62 95 VAL A C 1
ATOM 747 O O . VAL A 1 95 ? 14.688 -9.547 -6.375 1 98.62 95 VAL A O 1
ATOM 750 N N . MET A 1 96 ? 15.688 -10.391 -8.141 1 98.06 96 MET A N 1
ATOM 751 C CA . MET A 1 96 ? 15.883 -11.695 -7.512 1 98.06 96 MET A CA 1
ATOM 752 C C . MET A 1 96 ? 16.625 -11.555 -6.188 1 98.06 96 MET A C 1
ATOM 754 O O . MET A 1 96 ? 16.438 -12.367 -5.277 1 98.06 96 MET A O 1
ATOM 758 N N . LYS A 1 97 ? 17.422 -10.562 -6.035 1 97.88 97 LYS A N 1
ATOM 759 C CA . LYS A 1 97 ? 18.25 -10.359 -4.852 1 97.88 97 LYS A CA 1
ATOM 760 C C . LYS A 1 97 ? 17.406 -9.852 -3.678 1 97.88 97 LYS A C 1
ATOM 762 O O . LYS A 1 97 ? 17.844 -9.914 -2.527 1 97.88 97 LYS A O 1
ATOM 767 N N . VAL A 1 98 ? 16.219 -9.344 -3.986 1 98 98 VAL A N 1
ATOM 768 C CA . VAL A 1 98 ? 15.492 -8.68 -2.916 1 98 98 VAL A CA 1
ATOM 769 C C . VAL A 1 98 ? 14.125 -9.336 -2.736 1 98 98 VAL A C 1
ATOM 771 O O . VAL A 1 98 ? 13.281 -8.828 -1.991 1 98 98 VAL A O 1
ATOM 774 N N . ILE A 1 99 ? 13.836 -10.406 -3.371 1 97.81 99 ILE A N 1
ATOM 775 C CA . ILE A 1 99 ? 12.539 -11.062 -3.283 1 97.81 99 ILE A CA 1
ATOM 776 C C . ILE A 1 99 ? 12.352 -11.664 -1.892 1 97.81 99 ILE A C 1
ATOM 778 O O . ILE A 1 99 ? 13.336 -11.961 -1.203 1 97.81 99 ILE A O 1
ATOM 782 N N . TYR A 1 100 ? 11.18 -11.719 -1.505 1 95.62 100 TYR A N 1
ATOM 783 C CA . TYR A 1 100 ? 10.836 -12.492 -0.317 1 95.62 100 TYR A CA 1
ATOM 784 C C . TYR A 1 100 ? 9.844 -13.594 -0.656 1 95.62 100 TYR A C 1
ATOM 786 O O . TYR A 1 100 ? 9.125 -13.508 -1.653 1 95.62 100 TYR A O 1
ATOM 794 N N . ASP A 1 101 ? 9.875 -14.664 0.105 1 93.88 101 ASP A N 1
ATOM 795 C CA . ASP A 1 101 ? 9.094 -15.836 -0.27 1 93.88 101 ASP A CA 1
ATOM 796 C C . ASP A 1 101 ? 7.992 -16.109 0.749 1 93.88 101 ASP A C 1
ATOM 798 O O . ASP A 1 101 ? 7.262 -17.094 0.629 1 93.88 101 ASP A O 1
ATOM 802 N N . GLN A 1 102 ? 7.875 -15.266 1.746 1 92.88 102 GLN A N 1
ATOM 803 C CA . GLN A 1 102 ? 6.801 -15.414 2.725 1 92.88 102 GLN A CA 1
ATOM 804 C C . GLN A 1 102 ? 5.613 -14.523 2.377 1 92.88 102 GLN A C 1
ATOM 806 O O . GLN A 1 102 ? 5.523 -13.383 2.846 1 92.88 102 GLN A O 1
ATOM 811 N N . PHE A 1 103 ? 4.797 -14.953 1.488 1 94.62 103 PHE A N 1
ATOM 812 C CA . PHE A 1 103 ? 3.59 -14.234 1.091 1 94.62 103 PHE A CA 1
ATOM 813 C C . PHE A 1 103 ? 2.373 -15.148 1.133 1 94.62 103 PHE A C 1
ATOM 815 O O . PHE A 1 103 ? 2.506 -16.375 1.02 1 94.62 103 PHE A O 1
ATOM 822 N N . SER A 1 104 ? 1.217 -14.531 1.262 1 97.19 104 SER A N 1
ATOM 823 C CA . SER A 1 104 ? -0.027 -15.289 1.317 1 97.19 104 SER A CA 1
ATOM 824 C C . SER A 1 104 ? -0.529 -15.633 -0.081 1 97.19 104 SER A C 1
ATOM 826 O O . SER A 1 104 ? -0.471 -14.797 -0.988 1 97.19 104 SER A O 1
ATOM 828 N N . LYS A 1 105 ? -0.919 -16.859 -0.178 1 96.56 105 LYS A N 1
ATOM 829 C CA . LYS A 1 105 ? -1.58 -17.344 -1.393 1 96.56 105 LYS A CA 1
ATOM 830 C C . LYS A 1 105 ? -3.064 -17.594 -1.146 1 96.56 105 LYS A C 1
ATOM 832 O O . LYS A 1 105 ? -3.455 -18 -0.052 1 96.56 105 LYS A O 1
ATOM 837 N N . ILE A 1 106 ? -3.857 -17.297 -2.168 1 97.94 106 ILE A N 1
ATOM 838 C CA . ILE A 1 106 ? -5.289 -17.578 -2.104 1 97.94 106 ILE A CA 1
ATOM 839 C C . ILE A 1 106 ? -5.777 -18.094 -3.457 1 97.94 106 ILE A C 1
ATOM 841 O O . ILE A 1 106 ? -5.254 -17.688 -4.504 1 97.94 106 ILE A O 1
ATOM 845 N N . SER A 1 107 ? -6.746 -19 -3.457 1 96.81 107 SER A N 1
ATOM 846 C CA . SER A 1 107 ? -7.289 -19.547 -4.695 1 96.81 107 SER A CA 1
ATOM 847 C C . SER A 1 107 ? -8.539 -18.797 -5.133 1 96.81 107 SER A C 1
ATOM 849 O O . SER A 1 107 ? -9.172 -18.109 -4.328 1 96.81 107 SER A O 1
ATOM 851 N N . LEU A 1 108 ? -8.891 -18.984 -6.344 1 96 108 LEU A N 1
ATOM 852 C CA . LEU A 1 108 ? -10.094 -18.375 -6.898 1 96 108 LEU A CA 1
ATOM 853 C C . LEU A 1 108 ? -11.352 -18.922 -6.23 1 96 108 LEU A C 1
ATOM 855 O O . LEU A 1 108 ? -12.367 -18.234 -6.133 1 96 108 LEU A O 1
ATOM 859 N N . ASP A 1 109 ? -11.234 -20.109 -5.641 1 96.38 109 ASP A N 1
ATOM 860 C CA . ASP A 1 109 ? -12.383 -20.781 -5.047 1 96.38 109 ASP A CA 1
ATOM 861 C C . ASP A 1 109 ? -12.5 -20.453 -3.559 1 96.38 109 ASP A C 1
ATOM 863 O O . ASP A 1 109 ? -13.5 -20.781 -2.92 1 96.38 109 ASP A O 1
ATOM 867 N N . ASP A 1 110 ? -11.5 -19.828 -3.039 1 97.94 110 ASP A N 1
ATOM 868 C CA . ASP A 1 110 ? -11.555 -19.406 -1.642 1 97.94 110 ASP A CA 1
ATOM 869 C C . ASP A 1 110 ? -12.562 -18.281 -1.447 1 97.94 110 ASP A C 1
ATOM 871 O O . ASP A 1 110 ? -12.984 -17.641 -2.414 1 97.94 110 ASP A O 1
ATOM 875 N N . SER A 1 111 ? -12.961 -18 -0.213 1 98.5 111 SER A N 1
ATOM 876 C CA . SER A 1 111 ? -13.984 -17 0.102 1 98.5 111 SER A CA 1
ATOM 877 C C . SER A 1 111 ? -13.359 -15.633 0.349 1 98.5 111 SER A C 1
ATOM 879 O O . SER A 1 111 ? -12.195 -15.531 0.72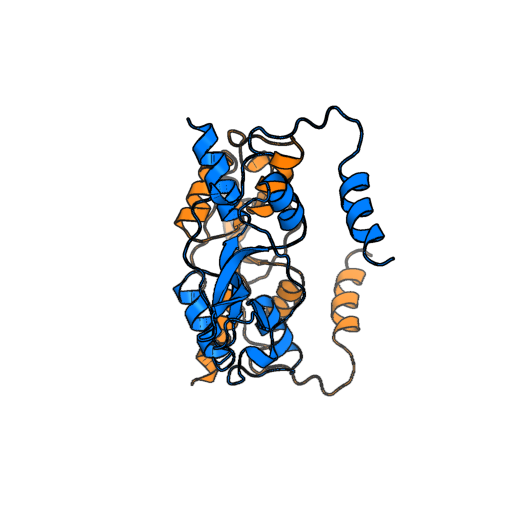2 1 98.5 111 SER A O 1
ATOM 881 N N . LEU A 1 112 ? -14.18 -14.609 0.212 1 98.19 112 LEU A N 1
ATOM 882 C CA . LEU A 1 112 ? -13.773 -13.25 0.559 1 98.19 112 LEU A CA 1
ATOM 883 C C . LEU A 1 112 ? -13.531 -13.117 2.059 1 98.19 112 LEU A C 1
ATOM 885 O O . LEU A 1 112 ? -12.734 -12.289 2.496 1 98.19 112 LEU A O 1
ATOM 889 N N . GLY A 1 113 ? -14.219 -13.922 2.822 1 97.62 113 GLY A N 1
ATOM 890 C CA . GLY A 1 113 ? -13.906 -13.984 4.242 1 97.62 113 GLY A CA 1
ATOM 891 C C . GLY A 1 113 ? -12.477 -14.391 4.523 1 97.62 113 GLY A C 1
ATOM 892 O O . GLY A 1 113 ? -11.781 -13.75 5.316 1 97.62 113 GLY A O 1
ATOM 893 N N . LYS A 1 114 ? -12.07 -15.469 3.859 1 98.19 114 LYS A N 1
ATOM 894 C CA . LYS A 1 114 ? -10.68 -15.898 3.98 1 98.19 114 LYS A CA 1
ATOM 895 C C . LYS A 1 114 ? -9.727 -14.797 3.521 1 98.19 114 LYS A C 1
ATOM 897 O O . LYS A 1 114 ? -8.719 -14.523 4.184 1 98.19 114 LYS A O 1
ATOM 902 N N . LEU A 1 115 ? -10.078 -14.156 2.383 1 98.5 115 LEU A N 1
ATOM 903 C CA . LEU A 1 115 ? -9.266 -13.055 1.867 1 98.5 115 LEU A CA 1
ATOM 904 C C . LEU A 1 115 ? -9.172 -11.922 2.881 1 98.5 115 LEU A C 1
ATOM 906 O O . LEU A 1 115 ? -8.094 -11.375 3.115 1 98.5 115 LEU A O 1
ATOM 910 N N . SER A 1 116 ? -10.297 -11.57 3.488 1 97.5 116 SER A N 1
ATOM 911 C CA . SER A 1 116 ? -10.305 -10.461 4.441 1 97.5 116 SER A CA 1
ATOM 912 C C . SER A 1 116 ? -9.43 -10.766 5.648 1 97.5 116 SER A C 1
ATOM 914 O O . SER A 1 116 ? -8.766 -9.867 6.176 1 97.5 116 SER A O 1
ATOM 916 N N . CYS A 1 117 ? -9.391 -11.992 6.105 1 96.19 117 CYS A N 1
ATOM 917 C CA . CYS A 1 117 ? -8.523 -12.406 7.207 1 96.19 117 CYS A CA 1
ATOM 918 C C . CYS A 1 117 ? -7.059 -12.242 6.836 1 96.19 117 CYS A C 1
ATOM 920 O O . CYS A 1 117 ? -6.262 -11.758 7.648 1 96.19 117 CYS A O 1
ATOM 922 N N . ILE A 1 118 ? -6.719 -12.602 5.648 1 97.69 118 ILE A N 1
ATOM 923 C CA . ILE A 1 118 ? -5.352 -12.445 5.156 1 97.69 118 ILE A CA 1
ATOM 924 C C . ILE A 1 118 ? -4.977 -10.961 5.152 1 97.69 118 ILE A C 1
ATOM 926 O O . ILE A 1 118 ? -3.898 -10.594 5.625 1 97.69 118 ILE A O 1
ATOM 930 N N . LEU A 1 119 ? -5.898 -10.094 4.695 1 97.12 119 LEU A N 1
ATOM 931 C CA . LEU A 1 119 ? -5.613 -8.688 4.461 1 97.12 119 LEU A CA 1
ATOM 932 C C . LEU A 1 119 ? -5.59 -7.91 5.773 1 97.12 119 LEU A C 1
ATOM 934 O O . LEU A 1 119 ? -5.121 -6.77 5.82 1 97.12 119 LEU A O 1
ATOM 938 N N . GLU A 1 120 ? -5.961 -8.484 6.848 1 91.12 120 GLU A N 1
ATOM 939 C CA . GLU A 1 120 ? -5.84 -7.871 8.164 1 91.12 120 GLU A CA 1
ATOM 940 C C . GLU A 1 120 ? -4.383 -7.84 8.625 1 91.12 120 GLU A C 1
ATOM 942 O O . GLU A 1 120 ? -4 -6.988 9.43 1 91.12 120 GLU A O 1
ATOM 947 N N . ASN A 1 121 ? -3.711 -8.734 8.062 1 90.19 121 ASN A N 1
ATOM 948 C CA . ASN A 1 121 ? -2.328 -8.852 8.516 1 90.19 121 ASN A CA 1
ATOM 949 C C . ASN A 1 121 ? -1.344 -8.555 7.391 1 90.19 121 ASN A C 1
ATOM 951 O O . ASN A 1 121 ? -0.253 -8.031 7.637 1 90.19 121 ASN A O 1
ATOM 955 N N . ASP A 1 122 ? -1.772 -8.945 6.25 1 94.25 122 ASP A N 1
ATOM 956 C CA . ASP A 1 122 ? -0.928 -8.758 5.078 1 94.25 122 ASP A CA 1
ATOM 957 C C . ASP A 1 122 ? -1.474 -7.641 4.184 1 94.25 122 ASP A C 1
ATOM 959 O O . ASP A 1 122 ? -2.686 -7.418 4.133 1 94.25 122 ASP A O 1
ATOM 963 N N . HIS A 1 123 ? -0.578 -7.023 3.365 1 93.81 123 HIS A N 1
ATOM 964 C CA . HIS A 1 123 ? -0.988 -5.926 2.5 1 93.81 123 HIS A CA 1
ATOM 965 C C . HIS A 1 123 ? -1.622 -6.445 1.213 1 93.81 123 HIS A C 1
ATOM 967 O O . HIS A 1 123 ? -2.32 -5.703 0.517 1 93.81 123 HIS A O 1
ATOM 973 N N . PHE A 1 124 ? -1.303 -7.652 0.971 1 96.62 124 PHE A N 1
ATOM 974 C CA . PHE A 1 124 ? -1.801 -8.266 -0.253 1 96.62 124 PHE A CA 1
ATOM 975 C C . PHE A 1 124 ? -1.801 -9.789 -0.132 1 96.62 124 PHE A C 1
ATOM 977 O O . PHE A 1 124 ? -1.271 -10.336 0.835 1 96.62 124 PHE A O 1
ATOM 984 N N . ALA A 1 125 ? -2.451 -10.453 -1.123 1 97.5 125 ALA A N 1
ATOM 985 C CA . ALA A 1 125 ? -2.324 -11.883 -1.38 1 97.5 125 ALA A CA 1
ATOM 986 C C . ALA A 1 125 ? -2.158 -12.164 -2.871 1 97.5 125 ALA A C 1
ATOM 988 O O . ALA A 1 125 ? -2.613 -11.383 -3.709 1 97.5 125 ALA A O 1
ATOM 989 N N . ILE A 1 126 ? -1.47 -13.273 -3.182 1 96.94 126 ILE A N 1
ATOM 990 C CA . ILE A 1 126 ? -1.355 -13.711 -4.566 1 96.94 126 ILE A CA 1
ATOM 991 C C . ILE A 1 126 ? -2.473 -14.703 -4.895 1 96.94 126 ILE A C 1
ATOM 993 O O . ILE A 1 126 ? -2.68 -15.672 -4.164 1 96.94 126 ILE A O 1
ATOM 997 N N . VAL A 1 127 ? -3.186 -14.352 -5.949 1 97.44 127 VAL A N 1
ATOM 998 C CA . VAL A 1 127 ? -4.234 -15.266 -6.398 1 97.44 127 VAL A CA 1
ATOM 999 C C . VAL A 1 127 ? -3.646 -16.281 -7.367 1 97.44 127 VAL A C 1
ATOM 1001 O O . VAL A 1 127 ? -3.105 -15.922 -8.414 1 97.44 127 VAL A O 1
ATOM 1004 N N . VAL A 1 128 ? -3.77 -17.484 -6.957 1 94.75 128 VAL A N 1
ATOM 1005 C CA . VAL A 1 128 ? -3.184 -18.547 -7.773 1 94.75 128 VAL A CA 1
ATOM 1006 C C . VAL A 1 128 ? -4.281 -19.5 -8.25 1 94.75 128 VAL A C 1
ATOM 1008 O O . VAL A 1 128 ? -5.34 -19.594 -7.629 1 94.75 128 VAL A O 1
ATOM 1011 N N . HIS A 1 129 ? -4.035 -19.938 -9.383 1 90.69 129 HIS A N 1
ATOM 1012 C CA . HIS A 1 129 ? -4.902 -20.969 -9.945 1 90.69 129 HIS A CA 1
ATOM 1013 C C . HIS A 1 129 ? -4.094 -22.156 -10.461 1 90.69 129 HIS A C 1
ATOM 1015 O O . HIS A 1 129 ? -3.029 -21.969 -11.062 1 90.69 129 HIS A O 1
ATOM 1021 N N . GLU A 1 130 ? -4.625 -23.406 -10.148 1 88.31 130 GLU A N 1
ATOM 1022 C CA . GLU A 1 130 ? -3.988 -24.609 -10.664 1 88.31 130 GLU A CA 1
ATOM 1023 C C . GLU A 1 130 ? -4.555 -25 -12.023 1 88.31 130 GLU A C 1
ATOM 1025 O O . GLU A 1 130 ? -5.773 -25 -12.219 1 88.31 130 GLU A O 1
ATOM 1030 N N . GLN A 1 131 ? -3.619 -25.172 -12.914 1 83.81 131 GLN A N 1
ATOM 1031 C CA . GLN A 1 131 ? -4.012 -25.609 -14.25 1 83.81 131 GLN A CA 1
ATOM 1032 C C . GLN A 1 131 ? -3.35 -26.938 -14.602 1 83.81 131 GLN A C 1
ATOM 1034 O O . GLN A 1 131 ? -2.172 -27.156 -14.312 1 83.81 131 GLN A O 1
ATOM 1039 N N . MET A 1 132 ? -4.188 -27.812 -15.195 1 86.5 132 MET A N 1
ATOM 1040 C CA . MET A 1 132 ? -3.656 -29.062 -15.711 1 86.5 132 MET A CA 1
ATOM 1041 C C . MET A 1 132 ? -2.918 -28.859 -17.031 1 86.5 132 MET A C 1
ATOM 1043 O O . MET A 1 132 ? -3.412 -28.156 -17.906 1 86.5 132 MET A O 1
ATOM 1047 N N . GLN A 1 133 ? -1.677 -29.328 -17 1 83.06 133 GLN A N 1
ATOM 1048 C CA . GLN A 1 133 ? -0.905 -29.281 -18.234 1 83.06 133 GLN A CA 1
ATOM 1049 C C . GLN A 1 133 ? -0.509 -30.672 -18.688 1 83.06 133 GLN A C 1
ATOM 1051 O O . GLN A 1 133 ? -0.36 -31.594 -17.875 1 83.06 133 GLN A O 1
ATOM 1056 N N . PHE A 1 134 ? -0.508 -30.812 -19.984 1 84.88 134 PHE A N 1
ATOM 1057 C CA . PHE A 1 134 ? -0.15 -32.125 -20.562 1 84.88 134 PHE A CA 1
ATOM 1058 C C . PHE A 1 134 ? 1.188 -32.031 -21.281 1 84.88 134 PHE A C 1
ATOM 1060 O O . PHE A 1 134 ? 1.448 -31.078 -22.016 1 84.88 134 PHE A O 1
ATOM 1067 N N . SER A 1 135 ? 2.002 -33 -20.906 1 85 135 SER A N 1
ATOM 1068 C CA . SER A 1 135 ? 3.285 -33.094 -21.594 1 85 135 SER A CA 1
ATOM 1069 C C . SER A 1 135 ? 3.145 -33.812 -22.938 1 85 135 SER A C 1
ATOM 1071 O O . SER A 1 135 ? 2.08 -34.344 -23.234 1 85 135 SER A O 1
ATOM 1073 N N . GLY A 1 136 ? 4.184 -33.531 -23.75 1 84.38 136 GLY A N 1
ATOM 1074 C CA . GLY A 1 136 ? 4.191 -34.188 -25.062 1 84.38 136 GLY A CA 1
ATOM 1075 C C . GLY A 1 136 ? 3.945 -35.688 -25 1 84.38 136 GLY A C 1
ATOM 1076 O O . GLY A 1 136 ? 3.377 -36.25 -25.922 1 84.38 136 GLY A O 1
ATOM 1077 N N . ASP A 1 137 ? 4.23 -36.312 -23.859 1 88.88 137 ASP A N 1
ATOM 1078 C CA . ASP A 1 137 ? 4.074 -37.781 -23.734 1 88.88 137 ASP A CA 1
ATOM 1079 C C . ASP A 1 137 ? 2.693 -38.125 -23.188 1 88.88 137 ASP A C 1
ATOM 1081 O O . ASP A 1 137 ? 2.396 -39.312 -22.953 1 88.88 137 ASP A O 1
ATOM 1085 N N . GLY A 1 138 ? 1.915 -37.219 -22.984 1 84.44 138 GLY A N 1
ATOM 1086 C CA . GLY A 1 138 ? 0.548 -37.406 -22.531 1 84.44 138 GLY A CA 1
ATOM 1087 C C . GLY A 1 138 ? 0.399 -37.375 -21.031 1 84.44 138 GLY A C 1
ATOM 1088 O O . GLY A 1 138 ? -0.707 -37.5 -20.5 1 84.44 138 GLY A O 1
ATOM 1089 N N . SER A 1 139 ? 1.604 -37.188 -20.406 1 88.81 139 SER A N 1
ATOM 1090 C CA . SER A 1 139 ? 1.517 -37.094 -18.953 1 88.81 139 SER A CA 1
ATOM 1091 C C . SER A 1 139 ? 0.991 -35.75 -18.5 1 88.81 139 SER A C 1
ATOM 1093 O O . SER A 1 139 ? 1.227 -34.75 -19.172 1 88.81 139 SER A O 1
ATOM 1095 N N . SER A 1 140 ? 0.022 -35.812 -17.547 1 86.62 140 SER A N 1
ATOM 1096 C CA . SER A 1 140 ? -0.552 -34.594 -17.047 1 86.62 140 SER A CA 1
ATOM 1097 C C . SER A 1 140 ? 0.085 -34.156 -15.727 1 86.62 140 SER A C 1
ATOM 1099 O O . SER A 1 140 ? 0.477 -35.031 -14.93 1 86.62 140 SER A O 1
ATOM 1101 N N . PHE A 1 141 ? 0.483 -32.875 -15.648 1 85 141 PHE A N 1
ATOM 1102 C CA . PHE A 1 141 ? 0.941 -32.344 -14.359 1 85 141 PHE A CA 1
ATOM 1103 C C . PHE A 1 141 ? 0.246 -31.031 -14.031 1 85 141 PHE A C 1
ATOM 1105 O O . PHE A 1 141 ? -0.239 -30.344 -14.922 1 85 141 PHE A O 1
ATOM 1112 N N . MET A 1 142 ? 0.091 -30.828 -12.719 1 85.81 142 MET A N 1
ATOM 1113 C CA . MET A 1 142 ? -0.528 -29.594 -12.25 1 85.81 142 MET A CA 1
ATOM 1114 C C . MET A 1 142 ? 0.499 -28.469 -12.172 1 85.81 142 MET A C 1
ATOM 1116 O O . MET A 1 142 ? 1.579 -28.641 -11.602 1 85.81 142 MET A O 1
ATOM 1120 N N . LYS A 1 143 ? 0.116 -27.406 -12.922 1 86.31 143 LYS A N 1
ATOM 1121 C CA . LYS A 1 143 ? 0.968 -26.219 -12.859 1 86.31 143 LYS A CA 1
ATOM 1122 C C . LYS A 1 143 ? 0.255 -25.062 -12.172 1 86.31 143 LYS A C 1
ATOM 1124 O O . LYS A 1 143 ? -0.91 -24.781 -12.461 1 86.31 143 LYS A O 1
ATOM 1129 N N . GLN A 1 144 ? 0.968 -24.484 -11.195 1 89 144 GLN A N 1
ATOM 1130 C CA . GLN A 1 144 ? 0.403 -23.328 -10.516 1 89 144 GLN A CA 1
ATOM 1131 C C . GLN A 1 144 ? 0.689 -22.047 -11.297 1 89 144 GLN A C 1
ATOM 1133 O O . GLN A 1 144 ? 1.843 -21.75 -11.617 1 89 144 GLN A O 1
ATOM 1138 N N . MET A 1 145 ? -0.402 -21.297 -11.641 1 89 145 MET A N 1
ATOM 1139 C CA . MET A 1 145 ? -0.283 -20.031 -12.367 1 89 145 MET A CA 1
ATOM 1140 C C . MET A 1 145 ? -0.737 -18.859 -11.5 1 89 145 MET A C 1
ATOM 1142 O O . MET A 1 145 ? -1.638 -19.016 -10.672 1 89 145 MET A O 1
ATOM 1146 N N . VAL A 1 146 ? -0.026 -17.719 -11.781 1 93.31 146 VAL A N 1
ATOM 1147 C CA . VAL A 1 146 ? -0.438 -16.5 -11.086 1 93.31 146 VAL A CA 1
ATOM 1148 C C . VAL A 1 146 ? -1.615 -15.859 -11.82 1 93.31 146 VAL A C 1
ATOM 1150 O O . VAL A 1 146 ? -1.528 -15.578 -13.016 1 93.31 146 VAL A O 1
ATOM 1153 N N . PHE A 1 147 ? -2.689 -15.625 -11.078 1 92.88 147 PHE A N 1
ATOM 1154 C CA . PHE A 1 147 ? -3.879 -15.008 -11.656 1 92.88 147 PHE A CA 1
ATOM 1155 C C . PHE A 1 147 ? -3.891 -13.508 -11.406 1 92.88 147 PHE A C 1
ATOM 1157 O O . PHE A 1 147 ? -4.391 -12.734 -12.227 1 92.88 147 PHE A O 1
ATOM 1164 N N . GLY A 1 148 ? -3.389 -13.094 -10.25 1 94.31 148 GLY A N 1
ATOM 1165 C CA . GLY A 1 148 ? -3.352 -11.688 -9.891 1 94.31 148 GLY A CA 1
ATOM 1166 C C . GLY A 1 148 ? -2.848 -11.445 -8.484 1 94.31 148 GLY A C 1
ATOM 1167 O O . GLY A 1 148 ? -2.498 -12.383 -7.77 1 94.31 148 GLY A O 1
ATOM 1168 N N . VAL A 1 149 ? -2.633 -10.219 -8.203 1 96.44 149 VAL A N 1
ATOM 1169 C CA . VAL A 1 149 ? -2.414 -9.75 -6.84 1 96.44 149 VAL A CA 1
ATOM 1170 C C . VAL A 1 149 ? -3.678 -9.07 -6.316 1 96.44 149 VAL A C 1
ATOM 1172 O O . VAL A 1 149 ? -4.297 -8.273 -7.02 1 96.44 149 VAL A O 1
ATOM 1175 N N . VAL A 1 150 ? -4.102 -9.5 -5.113 1 97.5 150 VAL A N 1
ATOM 1176 C CA . VAL A 1 150 ? -5.324 -8.938 -4.547 1 97.5 150 VAL A CA 1
ATOM 1177 C C . VAL A 1 150 ? -4.996 -8.156 -3.279 1 97.5 150 VAL A C 1
ATOM 1179 O O . VAL A 1 150 ? -4.188 -8.594 -2.461 1 97.5 150 VAL A O 1
ATOM 1182 N N . THR A 1 151 ? -5.566 -6.895 -3.201 1 96.25 151 THR A N 1
ATOM 1183 C CA . THR A 1 151 ? -5.355 -6 -2.066 1 96.25 151 THR A CA 1
ATOM 1184 C C . THR A 1 151 ? -6.688 -5.613 -1.431 1 96.25 151 THR A C 1
ATOM 1186 O O . THR A 1 151 ? -7.75 -6.008 -1.913 1 96.25 151 THR A O 1
ATOM 1189 N N . ALA A 1 152 ? -6.582 -4.84 -0.322 1 96.88 152 ALA A N 1
ATOM 1190 C CA . ALA A 1 152 ? -7.789 -4.344 0.331 1 96.88 152 ALA A CA 1
ATOM 1191 C C . ALA A 1 152 ? -8.633 -3.512 -0.635 1 96.88 152 ALA A C 1
ATOM 1193 O O . ALA A 1 152 ? -9.859 -3.527 -0.565 1 96.88 152 ALA A O 1
ATOM 1194 N N . MET A 1 153 ? -7.98 -2.852 -1.51 1 95.81 153 MET A N 1
ATOM 1195 C CA . MET A 1 153 ? -8.664 -2.031 -2.502 1 95.81 153 MET A CA 1
ATOM 1196 C C . MET A 1 153 ? -9.617 -2.877 -3.346 1 95.81 153 MET A C 1
ATOM 1198 O O . MET A 1 153 ? -10.766 -2.49 -3.572 1 95.81 153 MET A O 1
ATOM 1202 N N . ASP A 1 154 ? -9.195 -3.971 -3.807 1 96.81 154 ASP A N 1
ATOM 1203 C CA . ASP A 1 154 ? -10.008 -4.84 -4.648 1 96.81 154 ASP A CA 1
ATOM 1204 C C . ASP A 1 154 ? -11.258 -5.305 -3.906 1 96.81 154 ASP A C 1
ATOM 1206 O O . ASP A 1 154 ? -12.367 -5.277 -4.457 1 96.81 154 ASP A O 1
ATOM 1210 N N . LEU A 1 155 ? -11.039 -5.738 -2.684 1 97.88 155 LEU A N 1
ATOM 1211 C CA . LEU A 1 155 ? -12.141 -6.246 -1.874 1 97.88 155 LEU A CA 1
ATOM 1212 C C . LEU A 1 155 ? -13.141 -5.133 -1.562 1 97.88 155 LEU A C 1
ATOM 1214 O O . LEU A 1 155 ? -14.344 -5.293 -1.786 1 97.88 155 LEU A O 1
ATOM 1218 N N . LEU A 1 156 ? -12.68 -3.99 -1.169 1 97.75 156 LEU A N 1
ATOM 1219 C CA . LEU A 1 156 ? -13.547 -2.893 -0.751 1 97.75 156 LEU A CA 1
ATOM 1220 C C . LEU A 1 156 ? -14.305 -2.32 -1.94 1 97.75 156 LEU A C 1
ATOM 1222 O O . LEU A 1 156 ? -15.484 -1.975 -1.819 1 97.75 156 LEU A O 1
ATOM 1226 N N . THR A 1 157 ? -13.586 -2.189 -3.043 1 96.69 157 THR A N 1
ATOM 1227 C CA . THR A 1 157 ? -14.258 -1.695 -4.238 1 96.69 157 THR A CA 1
ATOM 1228 C C . THR A 1 157 ? -15.414 -2.617 -4.625 1 96.69 157 THR A C 1
ATOM 1230 O O . THR A 1 157 ? -16.5 -2.148 -4.953 1 96.69 157 THR A O 1
ATOM 1233 N N . PHE A 1 158 ? -15.219 -3.881 -4.551 1 97.5 158 PHE A N 1
ATOM 1234 C CA . PHE A 1 158 ? -16.25 -4.855 -4.895 1 97.5 158 PHE A CA 1
ATOM 1235 C C . PHE A 1 158 ? -17.422 -4.754 -3.941 1 97.5 158 PHE A C 1
ATOM 1237 O O . PHE A 1 158 ? -18.578 -4.637 -4.379 1 97.5 158 PHE A O 1
ATOM 1244 N N . VAL A 1 159 ? -17.172 -4.773 -2.619 1 95.75 159 VAL A N 1
ATOM 1245 C CA . VAL A 1 159 ? -18.25 -4.871 -1.64 1 95.75 159 VAL A CA 1
ATOM 1246 C C . VAL A 1 159 ? -18.984 -3.539 -1.555 1 95.75 159 VAL A C 1
ATOM 1248 O O . VAL A 1 159 ? -20.203 -3.512 -1.353 1 95.75 159 VAL A O 1
ATOM 1251 N N . SER A 1 160 ? -18.266 -2.439 -1.665 1 95 160 SER A N 1
ATOM 1252 C CA . SER A 1 160 ? -18.906 -1.137 -1.582 1 95 160 SER A CA 1
ATOM 1253 C C . SER A 1 160 ? -19.812 -0.893 -2.789 1 95 160 SER A C 1
ATOM 1255 O O . SER A 1 160 ? -20.875 -0.272 -2.664 1 95 160 SER A O 1
ATOM 1257 N N . ARG A 1 161 ? -19.469 -1.337 -3.916 1 91.94 161 ARG A N 1
ATOM 1258 C CA . ARG A 1 161 ? -20.266 -1.178 -5.121 1 91.94 161 ARG A CA 1
ATOM 1259 C C . ARG A 1 161 ? -21.5 -2.07 -5.074 1 91.94 161 ARG A C 1
ATOM 1261 O O . ARG A 1 161 ? -22.547 -1.722 -5.629 1 91.94 161 ARG A O 1
ATOM 1268 N N . SER A 1 162 ? -21.375 -3.156 -4.469 1 88.44 162 SER A N 1
ATOM 1269 C CA . SER A 1 162 ? -22.484 -4.109 -4.391 1 88.44 162 SER A CA 1
ATOM 1270 C C . SER A 1 162 ? -23.531 -3.656 -3.389 1 88.44 162 SER A C 1
ATOM 1272 O O . SER A 1 162 ? -24.688 -4.082 -3.457 1 88.44 162 SER A O 1
ATOM 1274 N N . GLU A 1 163 ? -23.188 -2.914 -2.449 1 80.69 163 GLU A N 1
ATOM 1275 C CA . GLU A 1 163 ? -24.141 -2.389 -1.48 1 80.69 163 GLU A CA 1
ATOM 1276 C C . GLU A 1 163 ? -24.984 -1.271 -2.088 1 80.69 163 GLU A C 1
ATOM 1278 O O . GLU A 1 163 ? -26.109 -1.018 -1.636 1 80.69 163 GLU A O 1
ATOM 1283 N N . LYS A 1 164 ? -24.609 -0.581 -3.016 1 69.38 164 LYS A N 1
ATOM 1284 C CA . LYS A 1 164 ? -25.406 0.429 -3.695 1 69.38 164 LYS A CA 1
ATOM 1285 C C . LYS A 1 164 ? -26.547 -0.214 -4.477 1 69.38 164 LYS A C 1
ATOM 1287 O O . LYS A 1 164 ? -27.594 0.417 -4.707 1 69.38 164 LYS A O 1
ATOM 1292 N N . LYS A 1 165 ? -26.391 -1.47 -4.762 1 56.09 165 LYS A N 1
ATOM 1293 C CA . LYS A 1 165 ? -27.453 -2.117 -5.535 1 56.09 165 LYS A CA 1
ATOM 1294 C C . LYS A 1 165 ? -28.5 -2.752 -4.621 1 56.09 165 LYS A C 1
ATOM 1296 O O . LYS A 1 165 ? -28.172 -3.172 -3.506 1 56.09 165 LYS A O 1
ATOM 1301 N N . SER B 1 1 ? 9.578 11.75 30.109 1 23.81 1 SER B N 1
ATOM 1302 C CA . SER B 1 1 ? 9.625 10.297 30.094 1 23.81 1 SER B CA 1
ATOM 1303 C C . SER B 1 1 ? 9.25 9.742 28.719 1 23.81 1 SER B C 1
ATOM 1305 O O . SER B 1 1 ? 9.836 8.766 28.266 1 23.81 1 SER B O 1
ATOM 1307 N N . LYS B 1 2 ? 8.109 10.102 28.109 1 30.34 2 LYS B N 1
ATOM 1308 C CA . LYS B 1 2 ? 7.656 9.711 26.766 1 30.34 2 LYS B CA 1
ATOM 1309 C C . LYS B 1 2 ? 8.625 10.195 25.703 1 30.34 2 LYS B C 1
ATOM 1311 O O . LYS B 1 2 ? 8.617 9.695 24.578 1 30.34 2 LYS B O 1
ATOM 1316 N N . PHE B 1 3 ? 9.359 11.367 25.938 1 29.88 3 PHE B N 1
ATOM 1317 C CA . PHE B 1 3 ? 10.32 12.008 25.047 1 29.88 3 PHE B CA 1
ATOM 1318 C C . PHE B 1 3 ? 11.539 11.117 24.844 1 29.88 3 PHE B C 1
ATOM 1320 O O . PHE B 1 3 ? 12.117 11.094 23.75 1 29.88 3 PHE B O 1
ATOM 1327 N N . VAL B 1 4 ? 12.016 10.477 26 1 38.22 4 VAL B N 1
ATOM 1328 C CA . VAL B 1 4 ? 13.273 9.742 26 1 38.22 4 VAL B CA 1
ATOM 1329 C C . VAL B 1 4 ? 13.18 8.547 25.047 1 38.22 4 VAL B C 1
ATOM 1331 O O . VAL B 1 4 ? 14.188 8.109 24.5 1 38.22 4 VAL B O 1
ATOM 1334 N N . ASN B 1 5 ? 11.961 7.898 25.172 1 39.34 5 ASN B N 1
ATOM 1335 C CA . ASN B 1 5 ? 11.852 6.605 24.516 1 39.34 5 ASN B CA 1
ATOM 1336 C C . ASN B 1 5 ? 11.883 6.75 23 1 39.34 5 ASN B C 1
ATOM 1338 O O . ASN B 1 5 ? 12.211 5.801 22.281 1 39.34 5 ASN B O 1
ATOM 1342 N N . ASP B 1 6 ? 11.375 7.82 22.484 1 39.62 6 ASP B N 1
ATOM 1343 C CA . ASP B 1 6 ? 11.398 7.934 21.031 1 39.62 6 ASP B CA 1
ATOM 1344 C C . ASP B 1 6 ? 12.828 8.109 20.516 1 39.62 6 ASP B C 1
ATOM 1346 O O . ASP B 1 6 ? 13.133 7.75 19.375 1 39.62 6 ASP B O 1
ATOM 1350 N N . LYS B 1 7 ? 13.711 8.805 21.25 1 39.12 7 LYS B N 1
ATOM 1351 C CA . LYS B 1 7 ? 15.094 9.062 20.875 1 39.12 7 LYS B CA 1
ATOM 1352 C C . LYS B 1 7 ? 15.906 7.773 20.859 1 39.12 7 LYS B C 1
ATOM 1354 O O . LYS B 1 7 ? 16.828 7.609 20.047 1 39.12 7 LYS B O 1
ATOM 1359 N N . TRP B 1 8 ? 15.82 7.02 22 1 37 8 TRP B N 1
ATOM 1360 C CA . TRP B 1 8 ? 16.641 5.832 22.219 1 37 8 TRP B CA 1
ATOM 1361 C C . TRP B 1 8 ? 16.406 4.801 21.109 1 37 8 TRP B C 1
ATOM 1363 O O . TRP B 1 8 ? 17.344 4.172 20.625 1 37 8 TRP B O 1
ATOM 1373 N N . MET B 1 9 ? 15.117 4.555 20.828 1 38.06 9 MET B N 1
ATOM 1374 C CA . MET B 1 9 ? 14.805 3.482 19.875 1 38.06 9 MET B CA 1
ATOM 1375 C C . MET B 1 9 ? 15.398 3.77 18.516 1 38.06 9 MET B C 1
ATOM 1377 O O . MET B 1 9 ? 15.781 2.848 17.781 1 38.06 9 MET B O 1
ATOM 1381 N N . ILE B 1 10 ? 15.422 4.984 18.078 1 41 10 ILE B N 1
ATOM 1382 C CA . ILE B 1 10 ? 16.062 5.285 16.812 1 41 10 ILE B CA 1
ATOM 1383 C C . ILE B 1 10 ? 17.562 4.996 16.906 1 41 10 ILE B C 1
ATOM 1385 O O . ILE B 1 10 ? 18.141 4.406 15.992 1 41 10 ILE B O 1
ATOM 1389 N N . LYS B 1 11 ? 18.141 5.5 18.047 1 36.78 11 LYS B N 1
ATOM 1390 C CA . LYS B 1 11 ? 19.594 5.383 18.156 1 36.78 11 LYS B CA 1
ATOM 1391 C C . LYS B 1 11 ? 20.016 3.92 18.234 1 36.78 11 LYS B C 1
ATOM 1393 O O . LYS B 1 11 ? 21 3.521 17.594 1 36.78 11 LYS B O 1
ATOM 1398 N N . LYS B 1 12 ? 19.5 3.148 19.203 1 40.72 12 LYS B N 1
ATOM 1399 C CA . LYS B 1 12 ? 20.062 1.823 19.453 1 40.72 12 LYS B CA 1
ATOM 1400 C C . LYS B 1 12 ? 19.828 0.892 18.266 1 40.72 12 LYS B C 1
ATOM 1402 O O . LYS B 1 12 ? 20.5 -0.127 18.125 1 40.72 12 LYS B O 1
ATOM 1407 N N . GLY B 1 13 ? 18.672 0.843 17.734 1 38.5 13 GLY B N 1
ATOM 1408 C CA . GLY B 1 13 ? 18.531 -0.091 16.641 1 38.5 13 GLY B CA 1
ATOM 1409 C C . GLY B 1 13 ? 19.594 0.104 15.562 1 38.5 13 GLY B C 1
ATOM 1410 O O . GLY B 1 13 ? 20.156 -0.867 15.055 1 38.5 13 GLY B O 1
ATOM 1411 N N . PHE B 1 14 ? 19.609 1.311 14.906 1 37.06 14 PHE B N 1
ATOM 1412 C CA . PHE B 1 14 ? 20.547 1.437 13.805 1 37.06 14 PHE B CA 1
ATOM 1413 C C . PHE B 1 14 ? 21.969 1.603 14.328 1 37.06 14 PHE B C 1
ATOM 1415 O O . PHE B 1 14 ? 22.922 1.748 13.547 1 37.06 14 PHE B O 1
ATOM 1422 N N . LEU B 1 15 ? 22.266 2.031 15.562 1 39.06 15 LEU B N 1
ATOM 1423 C CA . LEU B 1 15 ? 23.672 2.264 15.828 1 39.06 15 LEU B CA 1
ATOM 1424 C C . LEU B 1 15 ? 24.453 0.949 15.844 1 39.06 15 LEU B C 1
ATOM 1426 O O . LEU B 1 15 ? 25.469 0.835 16.516 1 39.06 15 LEU B O 1
ATOM 1430 N N . ASN B 1 16 ? 24.141 -0.163 15.453 1 40.41 16 ASN B N 1
ATOM 1431 C CA . ASN B 1 16 ? 25.297 -1.046 15.328 1 40.41 16 ASN B CA 1
ATOM 1432 C C . ASN B 1 16 ? 26.484 -0.322 14.727 1 40.41 16 ASN B C 1
ATOM 1434 O O . ASN B 1 16 ? 26.328 0.475 13.797 1 40.41 16 ASN B O 1
ATOM 1438 N N . ASP B 1 17 ? 27.656 0.003 15.422 1 39.56 17 ASP B N 1
ATOM 1439 C CA . ASP B 1 17 ? 29 0.472 15.141 1 39.56 17 ASP B CA 1
ATOM 1440 C C . ASP B 1 17 ? 29.469 0.01 13.758 1 39.56 17 ASP B C 1
ATOM 1442 O O . ASP B 1 17 ? 30.656 0.093 13.438 1 39.56 17 ASP B O 1
ATOM 1446 N N . VAL B 1 18 ? 29.062 -1.109 13.102 1 44.03 18 VAL B N 1
ATOM 1447 C CA . VAL B 1 18 ? 29.734 -1.312 11.82 1 44.03 18 VAL B CA 1
ATOM 1448 C C . VAL B 1 18 ? 29.734 -0.01 11.023 1 44.03 18 VAL B C 1
ATOM 1450 O O . VAL B 1 18 ? 28.828 0.812 11.172 1 44.03 18 VAL B O 1
ATOM 1453 N N . HIS B 1 19 ? 30.797 0.632 10.438 1 47.53 19 HIS B N 1
ATOM 1454 C CA . HIS B 1 19 ? 30.891 1.675 9.422 1 47.53 19 HIS B CA 1
ATOM 1455 C C . HIS B 1 19 ? 29.594 1.794 8.625 1 47.53 19 HIS B C 1
ATOM 1457 O O . HIS B 1 19 ? 29.422 1.124 7.602 1 47.53 19 HIS B O 1
ATOM 1463 N N . GLU B 1 20 ? 28.422 1.862 9.18 1 58.03 20 GLU B N 1
ATOM 1464 C CA . GLU B 1 20 ? 27.094 1.892 8.562 1 58.03 20 GLU B CA 1
ATOM 1465 C C . GLU B 1 20 ? 27.062 2.865 7.387 1 58.03 20 GLU B C 1
ATOM 1467 O O . GLU B 1 20 ? 27.297 4.062 7.559 1 58.03 20 GLU B O 1
ATOM 1472 N N . HIS B 1 21 ? 27.609 2.463 6.234 1 75.25 21 HIS B N 1
ATOM 1473 C CA . HIS B 1 21 ? 27.578 3.225 4.988 1 75.25 21 HIS B CA 1
ATOM 1474 C C . HIS B 1 21 ? 26.172 3.752 4.711 1 75.25 21 HIS B C 1
ATOM 1476 O O . HIS B 1 21 ? 25.266 2.977 4.43 1 75.25 21 HIS B O 1
ATOM 1482 N N . LYS B 1 22 ? 25.953 5.008 5.211 1 87.5 22 LYS B N 1
ATOM 1483 C CA . LYS B 1 22 ? 24.719 5.699 4.859 1 87.5 22 LYS B CA 1
ATOM 1484 C C . LYS B 1 22 ? 24.625 5.953 3.355 1 87.5 22 LYS B C 1
ATOM 1486 O O . LYS B 1 22 ? 25.641 6.262 2.719 1 87.5 22 LYS B O 1
ATOM 1491 N N . PRO B 1 23 ? 23.453 5.758 2.895 1 92.44 23 PRO B N 1
ATOM 1492 C CA . PRO B 1 23 ? 23.328 6.039 1.463 1 92.44 23 PRO B CA 1
ATOM 1493 C C . PRO B 1 23 ? 23.547 7.512 1.129 1 92.44 23 PRO B C 1
ATOM 1495 O O . PRO B 1 23 ? 23.453 8.375 2.008 1 92.44 23 PRO B O 1
ATOM 1498 N N . TRP B 1 24 ? 23.844 7.828 -0.106 1 92.88 24 TRP B N 1
ATOM 1499 C CA . TRP B 1 24 ? 24.203 9.172 -0.551 1 92.88 24 TRP B CA 1
ATOM 1500 C C . TRP B 1 24 ? 23.062 10.148 -0.303 1 92.88 24 TRP B C 1
ATOM 1502 O O . TRP B 1 24 ? 23.281 11.359 -0.188 1 92.88 24 TRP B O 1
ATOM 1512 N N . TRP B 1 25 ? 21.922 9.727 -0.243 1 96.12 25 TRP B N 1
ATOM 1513 C CA . TRP B 1 25 ? 20.734 10.578 -0.168 1 96.12 25 TRP B CA 1
ATOM 1514 C C . TRP B 1 25 ? 20.266 10.719 1.273 1 96.12 25 TRP B C 1
ATOM 1516 O O . TRP B 1 25 ? 19.219 11.312 1.53 1 96.12 25 TRP B O 1
ATOM 1526 N N . TRP B 1 26 ? 20.922 10.289 2.211 1 96.44 26 TRP B N 1
ATOM 1527 C CA . TRP B 1 26 ? 20.516 10.188 3.607 1 96.44 26 TRP B CA 1
ATOM 1528 C C . TRP B 1 26 ? 20.188 11.57 4.18 1 96.44 26 TRP B C 1
ATOM 1530 O O . TRP B 1 26 ? 19.25 11.711 4.965 1 96.44 26 TRP B O 1
ATOM 1540 N N . ASN B 1 27 ? 20.969 12.555 3.754 1 97.5 27 ASN B N 1
ATOM 1541 C CA . ASN B 1 27 ? 20.844 13.867 4.379 1 97.5 27 ASN B CA 1
ATOM 1542 C C . ASN B 1 27 ? 20.062 14.828 3.5 1 97.5 27 ASN B C 1
ATOM 1544 O O . ASN B 1 27 ? 19.906 16 3.838 1 97.5 27 ASN B O 1
ATOM 1548 N N . ILE B 1 28 ? 19.594 14.398 2.365 1 98 28 ILE B N 1
ATOM 1549 C CA . ILE B 1 28 ? 18.75 15.227 1.499 1 98 28 ILE B CA 1
ATOM 1550 C C . ILE B 1 28 ? 17.422 15.508 2.188 1 98 28 ILE B C 1
ATOM 1552 O O . ILE B 1 28 ? 16.859 14.641 2.869 1 98 28 ILE B O 1
ATOM 1556 N N . LYS B 1 29 ? 16.938 16.672 2.035 1 98.31 29 LYS B N 1
ATOM 1557 C CA . LYS B 1 29 ? 15.688 17.078 2.693 1 98.31 29 LYS B CA 1
ATOM 1558 C C . LYS B 1 29 ? 14.477 16.484 1.983 1 98.31 29 LYS B C 1
ATOM 1560 O O . LYS B 1 29 ? 14.484 16.312 0.763 1 98.31 29 LYS B O 1
ATOM 1565 N N . VAL B 1 30 ? 13.359 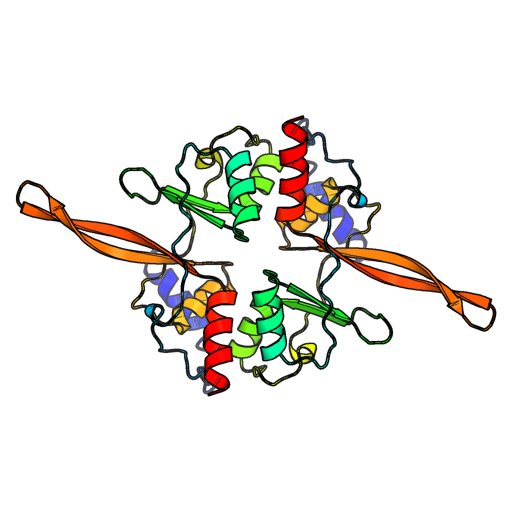16.297 2.66 1 98.31 30 VAL B N 1
ATOM 1566 C CA . VAL B 1 30 ? 12.109 15.75 2.16 1 98.31 30 VAL B CA 1
ATOM 1567 C C . VAL B 1 30 ? 11.539 16.656 1.072 1 98.31 30 VAL B C 1
ATOM 1569 O O . VAL B 1 30 ? 10.938 16.188 0.108 1 98.31 30 VAL B O 1
ATOM 1572 N N . GLN B 1 31 ? 11.844 17.922 1.146 1 97.06 31 GLN B N 1
ATOM 1573 C CA . GLN B 1 31 ? 11.273 18.891 0.21 1 97.06 31 GLN B CA 1
ATOM 1574 C C . GLN B 1 31 ? 11.781 18.641 -1.209 1 97.06 31 GLN B C 1
ATOM 1576 O O . GLN B 1 31 ? 11.234 19.172 -2.172 1 97.06 31 GLN B O 1
ATOM 1581 N N . LYS B 1 32 ? 12.859 17.844 -1.439 1 97.19 32 LYS B N 1
ATOM 1582 C CA . LYS B 1 32 ? 13.406 17.547 -2.764 1 97.19 32 LYS B CA 1
ATOM 1583 C C . LYS B 1 32 ? 12.547 16.516 -3.492 1 97.19 32 LYS B C 1
ATOM 1585 O O . LYS B 1 32 ? 12.68 16.344 -4.707 1 97.19 32 LYS B O 1
ATOM 1590 N N . LEU B 1 33 ? 11.656 15.844 -2.734 1 97.38 33 LEU B N 1
ATOM 1591 C CA . LEU B 1 33 ? 10.766 14.875 -3.359 1 97.38 33 LEU B CA 1
ATOM 1592 C C . LEU B 1 33 ? 9.68 15.578 -4.168 1 97.38 33 LEU B C 1
ATOM 1594 O O . LEU B 1 33 ? 9.227 16.656 -3.799 1 97.38 33 LEU B O 1
ATOM 1598 N N . ASN B 1 34 ? 9.328 14.977 -5.293 1 92.44 34 ASN B N 1
ATOM 1599 C CA . ASN B 1 34 ? 8.203 15.477 -6.09 1 92.44 34 ASN B CA 1
ATOM 1600 C C . ASN B 1 34 ? 6.875 14.922 -5.59 1 92.44 34 ASN B C 1
ATOM 1602 O O . ASN B 1 34 ? 6.344 13.961 -6.156 1 92.44 34 ASN B O 1
ATOM 1606 N N . LEU B 1 35 ? 6.348 15.57 -4.613 1 92.19 35 LEU B N 1
ATOM 1607 C CA . LEU B 1 35 ? 5.117 15.078 -4.004 1 92.19 35 LEU B CA 1
ATOM 1608 C C . LEU B 1 35 ? 3.896 15.742 -4.633 1 92.19 35 LEU B C 1
ATOM 1610 O O . LEU B 1 35 ? 3.926 16.938 -4.949 1 92.19 35 LEU B O 1
ATOM 1614 N N . SER B 1 36 ? 2.855 14.93 -4.836 1 86 36 SER B N 1
ATOM 1615 C CA . SER B 1 36 ? 1.596 15.469 -5.336 1 86 36 SER B CA 1
ATOM 1616 C C . SER B 1 36 ? 0.813 16.172 -4.23 1 86 36 SER B C 1
ATOM 1618 O O . SER B 1 36 ? 1.06 15.938 -3.045 1 86 36 SER B O 1
ATOM 1620 N N . ALA B 1 37 ? -0.078 17.109 -4.727 1 84.5 37 ALA B N 1
ATOM 1621 C CA . ALA B 1 37 ? -0.995 17.719 -3.77 1 84.5 37 ALA B CA 1
ATOM 1622 C C . ALA B 1 37 ? -1.791 16.656 -3.018 1 84.5 37 ALA B C 1
ATOM 1624 O O . ALA B 1 37 ? -2.207 15.656 -3.602 1 84.5 37 ALA B O 1
ATOM 1625 N N . PRO B 1 38 ? -1.838 16.875 -1.755 1 89 38 PRO B N 1
ATOM 1626 C CA . PRO B 1 38 ? -2.521 15.859 -0.96 1 89 38 PRO B CA 1
ATOM 1627 C C . PRO B 1 38 ? -4.008 15.75 -1.294 1 89 38 PRO B C 1
ATOM 1629 O O . PRO B 1 38 ? -4.66 16.766 -1.571 1 89 38 PRO B O 1
ATOM 1632 N N . LEU B 1 39 ? -4.41 14.547 -1.435 1 94.06 39 LEU B N 1
ATOM 1633 C CA . LEU B 1 39 ? -5.844 14.273 -1.403 1 94.06 39 LEU B CA 1
ATOM 1634 C C . LEU B 1 39 ? -6.387 14.391 0.017 1 94.06 39 LEU B C 1
ATOM 1636 O O . LEU B 1 39 ? -5.984 13.633 0.904 1 94.06 39 LEU B O 1
ATOM 1640 N N . ILE B 1 40 ? -7.176 15.398 0.256 1 96 40 ILE B N 1
ATOM 1641 C CA . ILE B 1 40 ? -7.73 15.648 1.583 1 96 40 ILE B CA 1
ATOM 1642 C C . ILE B 1 40 ? -9.219 15.297 1.594 1 96 40 ILE B C 1
ATOM 1644 O O . ILE B 1 40 ? -9.961 15.688 0.686 1 96 40 ILE B O 1
ATOM 1648 N N . LEU B 1 41 ? -9.609 14.547 2.604 1 98.06 41 LEU B N 1
ATOM 1649 C CA . LEU B 1 41 ? -11.023 14.227 2.758 1 98.06 41 LEU B CA 1
ATOM 1650 C C . LEU B 1 41 ? -11.648 15.031 3.896 1 98.06 41 LEU B C 1
ATOM 1652 O O . LEU B 1 41 ? -11.023 15.203 4.949 1 98.06 41 LEU B O 1
ATOM 1656 N N . LEU B 1 42 ? -12.805 15.523 3.652 1 98.06 42 LEU B N 1
ATOM 1657 C CA . LEU B 1 42 ? -13.586 16.109 4.734 1 98.06 42 LEU B CA 1
ATOM 1658 C C . LEU B 1 42 ? -14.195 15.031 5.617 1 98.06 42 LEU B C 1
ATOM 1660 O O . LEU B 1 42 ? -14.438 13.914 5.156 1 98.06 42 LEU B O 1
ATOM 1664 N N . PRO B 1 43 ? -14.445 15.312 6.879 1 98.12 43 PRO B N 1
ATOM 1665 C CA . PRO B 1 43 ? -14.867 14.281 7.84 1 98.12 43 PRO B CA 1
ATOM 1666 C C . PRO B 1 43 ? -16.234 13.68 7.504 1 98.12 43 PRO B C 1
ATOM 1668 O O . PRO B 1 43 ? -16.531 12.555 7.902 1 98.12 43 PRO B O 1
ATOM 1671 N N . GLU B 1 44 ? -17.031 14.344 6.68 1 98.12 44 GLU B N 1
ATOM 1672 C CA . GLU B 1 44 ? -18.406 13.906 6.438 1 98.12 44 GLU B CA 1
ATOM 1673 C C . GLU B 1 44 ? -18.484 12.992 5.219 1 98.12 44 GLU B C 1
ATOM 1675 O O . GLU B 1 44 ? -19.516 12.367 4.973 1 98.12 44 GLU B O 1
ATOM 1680 N N . VAL B 1 45 ? -17.438 12.953 4.461 1 98.25 45 VAL B N 1
ATOM 1681 C CA . VAL B 1 45 ? -17.422 12.062 3.303 1 98.25 45 VAL B CA 1
ATOM 1682 C C . VAL B 1 45 ? -17.672 10.625 3.752 1 98.25 45 VAL B C 1
ATOM 1684 O O . VAL B 1 45 ? -17.141 10.18 4.762 1 98.25 45 VAL B O 1
ATOM 1687 N N . SER B 1 46 ? -18.484 9.906 3.104 1 98.38 46 SER B N 1
ATOM 1688 C CA . SER B 1 46 ? -18.797 8.531 3.488 1 98.38 46 SER B CA 1
ATOM 1689 C C . SER B 1 46 ? -17.625 7.602 3.195 1 98.38 46 SER B C 1
ATOM 1691 O O . SER B 1 46 ? -16.781 7.906 2.352 1 98.38 46 SER B O 1
ATOM 1693 N N . CYS B 1 47 ? -17.656 6.453 3.867 1 98.25 47 CYS B N 1
ATOM 1694 C CA . CYS B 1 47 ? -16.641 5.438 3.602 1 98.25 47 CYS B CA 1
ATOM 1695 C C . CYS B 1 47 ? -16.703 4.961 2.156 1 98.25 47 CYS B C 1
ATOM 1697 O O . CYS B 1 47 ? -15.68 4.762 1.512 1 98.25 47 CYS B O 1
ATOM 1699 N N . GLN B 1 48 ? -17.859 4.887 1.655 1 98 48 GLN B N 1
ATOM 1700 C CA . GLN B 1 48 ? -18.047 4.461 0.273 1 98 48 GLN B CA 1
ATOM 1701 C C . GLN B 1 48 ? -17.406 5.453 -0.699 1 98 48 GLN B C 1
ATOM 1703 O O . GLN B 1 48 ? -16.641 5.055 -1.587 1 98 48 GLN B O 1
ATOM 1708 N N . LYS B 1 49 ? -17.75 6.699 -0.555 1 98.12 49 LYS B N 1
ATOM 1709 C CA . LYS B 1 49 ? -17.219 7.73 -1.436 1 98.12 49 LYS B CA 1
ATOM 1710 C C . LYS B 1 49 ? -15.695 7.836 -1.291 1 98.12 49 LYS B C 1
ATOM 1712 O O . LYS B 1 49 ?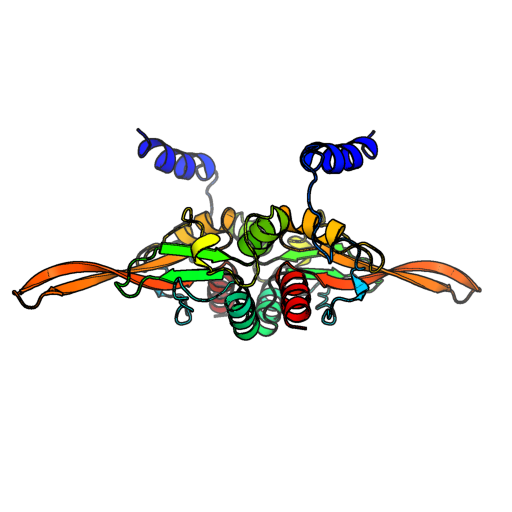 -14.992 8.062 -2.275 1 98.12 49 LYS B O 1
ATOM 1717 N N . ALA B 1 50 ? -15.211 7.676 -0.065 1 98.38 50 ALA B N 1
ATOM 1718 C CA . ALA B 1 50 ? -13.773 7.684 0.167 1 98.38 50 ALA B CA 1
ATOM 1719 C C . ALA B 1 50 ? -13.086 6.574 -0.618 1 98.38 50 ALA B C 1
ATOM 1721 O O . ALA B 1 50 ? -12.047 6.801 -1.252 1 98.38 50 ALA B O 1
ATOM 1722 N N . ILE B 1 51 ? -13.664 5.371 -0.619 1 98.12 51 ILE B N 1
ATOM 1723 C CA . ILE B 1 51 ? -13.109 4.234 -1.342 1 98.12 51 ILE B CA 1
ATOM 1724 C C . ILE B 1 51 ? -13.055 4.547 -2.836 1 98.12 51 ILE B C 1
ATOM 1726 O O . ILE B 1 51 ? -12.047 4.289 -3.492 1 98.12 51 ILE B O 1
ATOM 1730 N N . GLU B 1 52 ? -14.078 5.199 -3.324 1 97.75 52 GLU B N 1
ATOM 1731 C CA . GLU B 1 52 ? -14.148 5.551 -4.738 1 97.75 52 GLU B CA 1
ATOM 1732 C C . GLU B 1 52 ? -13.062 6.566 -5.102 1 97.75 52 GLU B C 1
ATOM 1734 O O . GLU B 1 52 ? -12.398 6.434 -6.133 1 97.75 52 GLU B O 1
ATOM 1739 N N . ILE B 1 53 ? -12.938 7.531 -4.316 1 97.69 53 ILE B N 1
ATOM 1740 C CA . ILE B 1 53 ? -11.961 8.586 -4.559 1 97.69 53 ILE B CA 1
ATOM 1741 C C . ILE B 1 53 ? -10.547 8.008 -4.52 1 97.69 53 ILE B C 1
ATOM 1743 O O . ILE B 1 53 ? -9.734 8.281 -5.398 1 97.69 53 ILE B O 1
ATOM 1747 N N . LEU B 1 54 ? -10.281 7.215 -3.516 1 97 54 LEU B N 1
ATOM 1748 C CA . LEU B 1 54 ? -8.969 6.594 -3.375 1 97 54 LEU B CA 1
ATOM 1749 C C . LEU B 1 54 ? -8.664 5.691 -4.562 1 97 54 LEU B C 1
ATOM 1751 O O . LEU B 1 54 ? -7.547 5.695 -5.082 1 97 54 LEU B O 1
ATOM 1755 N N . GLN B 1 55 ? -9.625 4.949 -4.965 1 95.5 55 GLN B N 1
ATOM 1756 C CA . GLN B 1 55 ? -9.469 4.09 -6.133 1 95.5 55 GLN B CA 1
ATOM 1757 C C . GLN B 1 55 ? -9.156 4.91 -7.379 1 95.5 55 GLN B C 1
ATOM 1759 O O . GLN B 1 55 ? -8.227 4.59 -8.125 1 95.5 55 GLN B O 1
ATOM 1764 N N . GLU B 1 56 ? -9.914 5.977 -7.562 1 95.25 56 GLU B N 1
ATOM 1765 C CA . GLU B 1 56 ? -9.766 6.828 -8.734 1 95.25 56 GLU B CA 1
ATOM 1766 C C . GLU B 1 56 ? -8.375 7.461 -8.789 1 95.25 56 GLU B C 1
ATOM 1768 O O . GLU B 1 56 ? -7.766 7.547 -9.852 1 95.25 56 GLU B O 1
ATOM 1773 N N . LYS B 1 57 ? -7.891 7.793 -7.684 1 93.25 57 LYS B N 1
ATOM 1774 C CA . LYS B 1 57 ? -6.629 8.523 -7.633 1 93.25 57 LYS B CA 1
ATOM 1775 C C . LYS B 1 57 ? -5.441 7.574 -7.496 1 93.25 57 LYS B C 1
ATOM 1777 O O . LYS B 1 57 ? -4.293 7.977 -7.676 1 93.25 57 LYS B O 1
ATOM 1782 N N . GLY B 1 58 ? -5.703 6.32 -7.18 1 91.44 58 GLY B N 1
ATOM 1783 C CA . GLY B 1 58 ? -4.656 5.328 -7.012 1 91.44 58 GLY B CA 1
ATOM 1784 C C . GLY B 1 58 ? -3.941 5.43 -5.676 1 91.44 58 GLY B C 1
ATOM 1785 O O . GLY B 1 58 ? -2.74 5.172 -5.59 1 91.44 58 GLY B O 1
ATOM 1786 N N . TYR B 1 59 ? -4.668 5.906 -4.648 1 94.06 59 TYR B N 1
ATOM 1787 C CA . TYR B 1 59 ? -4.098 6.043 -3.314 1 94.06 59 TYR B CA 1
ATOM 1788 C C . TYR B 1 59 ? -4.68 5.012 -2.359 1 94.06 59 TYR B C 1
ATOM 1790 O O . TYR B 1 59 ? -5.789 4.52 -2.57 1 94.06 59 TYR B O 1
ATOM 1798 N N . ASP B 1 60 ? -3.91 4.75 -1.26 1 95.25 60 ASP B N 1
ATOM 1799 C CA . ASP B 1 60 ? -4.371 3.805 -0.248 1 95.25 60 ASP B CA 1
ATOM 1800 C C . ASP B 1 60 ? -4.809 4.531 1.022 1 95.25 60 ASP B C 1
ATOM 1802 O O . ASP B 1 60 ? -5.359 3.912 1.938 1 95.25 60 ASP B O 1
ATOM 1806 N N . GLN B 1 61 ? -4.477 5.758 1.098 1 95.81 61 GLN B N 1
ATOM 1807 C CA . GLN B 1 61 ? -4.746 6.504 2.322 1 95.81 61 GLN B CA 1
ATOM 1808 C C . GLN B 1 61 ? -4.945 7.988 2.029 1 95.81 61 GLN B C 1
ATOM 1810 O O . GLN B 1 61 ? -4.566 8.477 0.961 1 95.81 61 GLN B O 1
ATOM 1815 N N . ALA B 1 62 ? -5.59 8.664 2.959 1 97.38 62 ALA B N 1
ATOM 1816 C CA . ALA B 1 62 ? -5.77 10.109 2.873 1 97.38 62 ALA B CA 1
ATOM 1817 C C . ALA B 1 62 ? -5.969 10.727 4.258 1 97.38 62 ALA B C 1
ATOM 1819 O O . ALA B 1 62 ? -6.562 10.102 5.141 1 97.38 62 ALA B O 1
ATOM 1820 N N . PRO B 1 63 ? -5.395 11.906 4.438 1 97.56 63 PRO B N 1
ATOM 1821 C CA . PRO B 1 63 ? -5.734 12.633 5.664 1 97.56 63 PRO B CA 1
ATOM 1822 C C . PRO B 1 63 ? -7.184 13.125 5.68 1 97.56 63 PRO B C 1
ATOM 1824 O O . PRO B 1 63 ? -7.746 13.43 4.625 1 97.56 63 PRO B O 1
ATOM 1827 N N . VAL B 1 64 ? -7.801 13.094 6.852 1 98.12 64 VAL B N 1
ATOM 1828 C CA . VAL B 1 64 ? -9.094 13.719 7.109 1 98.12 64 VAL B CA 1
ATOM 1829 C C . VAL B 1 64 ? -8.883 15.039 7.848 1 98.12 64 VAL B C 1
ATOM 1831 O O . VAL B 1 64 ? -8.328 15.062 8.945 1 98.12 64 VAL B O 1
ATOM 1834 N N . VAL B 1 65 ? -9.336 16.109 7.168 1 96.06 65 VAL B N 1
ATOM 1835 C CA . VAL B 1 65 ? -9.047 17.438 7.676 1 96.06 65 VAL B CA 1
ATOM 1836 C C . VAL B 1 65 ? -10.352 18.219 7.859 1 96.06 65 VAL B C 1
ATOM 1838 O O . VAL B 1 65 ? -11.219 18.188 6.988 1 96.06 65 VAL B O 1
ATOM 1841 N N . ALA B 1 66 ? -10.422 18.812 9.039 1 95 66 ALA B N 1
ATOM 1842 C CA . ALA B 1 66 ? -11.578 19.656 9.305 1 95 66 ALA B CA 1
ATOM 1843 C C . ALA B 1 66 ? -11.531 20.922 8.461 1 95 66 ALA B C 1
ATOM 1845 O O . ALA B 1 66 ? -10.484 21.281 7.906 1 95 66 ALA B O 1
ATOM 1846 N N . GLU B 1 67 ? -12.641 21.609 8.328 1 91.19 67 GLU B N 1
ATOM 1847 C CA . GLU B 1 67 ? -12.711 22.875 7.613 1 91.19 67 GLU B CA 1
ATOM 1848 C C . GLU B 1 67 ? -11.766 23.906 8.219 1 91.19 67 GLU B C 1
ATOM 1850 O O . GLU B 1 67 ? -11.219 24.75 7.504 1 91.19 67 GLU B O 1
ATOM 1855 N N . SER B 1 68 ? -11.531 23.812 9.5 1 86.56 68 SER B N 1
ATOM 1856 C CA . SER B 1 68 ? -10.633 24.719 10.195 1 86.56 68 SER B CA 1
ATOM 1857 C C . SER B 1 68 ? -9.188 24.5 9.773 1 86.56 68 SER B C 1
ATOM 1859 O O . SER B 1 68 ? -8.32 25.344 10.039 1 86.56 68 SER B O 1
ATOM 1861 N N . GLY B 1 69 ? -8.906 23.328 9.148 1 88.06 69 GLY B N 1
ATOM 1862 C CA . GLY B 1 69 ? -7.551 22.984 8.766 1 88.06 69 GLY B CA 1
ATOM 1863 C C . GLY B 1 69 ? -6.898 22 9.703 1 88.06 69 GLY B C 1
ATOM 1864 O O . GLY B 1 69 ? -5.789 21.516 9.445 1 88.06 69 GLY B O 1
ATOM 1865 N N . LEU B 1 70 ? -7.594 21.672 10.758 1 90.81 70 LEU B N 1
ATOM 1866 C CA . LEU B 1 70 ? -7.078 20.719 11.727 1 90.81 70 LEU B CA 1
ATOM 1867 C C . LEU B 1 70 ? -7.086 19.297 11.141 1 90.81 70 LEU B C 1
ATOM 1869 O O . LEU B 1 70 ? -8.094 18.875 10.57 1 90.81 70 LEU B O 1
ATOM 1873 N N . ILE B 1 71 ? -5.984 18.703 11.25 1 94.19 71 ILE B N 1
ATOM 1874 C CA . ILE B 1 71 ? -5.922 17.297 10.844 1 94.19 71 ILE B CA 1
ATOM 1875 C C . ILE B 1 71 ? -6.609 16.422 11.891 1 94.19 71 ILE B C 1
ATOM 1877 O O . ILE B 1 71 ? -6.113 16.297 13.016 1 94.19 71 ILE B O 1
ATOM 1881 N N . LEU B 1 72 ? -7.684 15.789 11.539 1 96.56 72 LEU B N 1
ATOM 1882 C CA . LEU B 1 72 ? -8.461 14.992 12.484 1 96.56 72 LEU B CA 1
ATOM 1883 C C . LEU B 1 72 ? -7.891 13.578 12.602 1 96.56 72 LEU B C 1
ATOM 1885 O O . LEU B 1 72 ? -8.031 12.938 13.648 1 96.56 72 LEU B O 1
ATOM 1889 N N . GLY B 1 73 ? -7.25 13.086 11.516 1 97.19 73 GLY B N 1
ATOM 1890 C CA . GLY B 1 73 ? -6.676 11.75 11.445 1 97.19 73 GLY B CA 1
ATOM 1891 C C . GLY B 1 73 ? -6.43 11.281 10.031 1 97.19 73 GLY B C 1
ATOM 1892 O O . GLY B 1 73 ? -6.418 12.086 9.094 1 97.19 73 GLY B O 1
ATOM 1893 N N . MET B 1 74 ? -6.07 10.023 9.906 1 97.5 74 MET B N 1
ATOM 1894 C CA . MET B 1 74 ? -5.871 9.367 8.617 1 97.5 74 MET B CA 1
ATOM 1895 C C . MET B 1 74 ? -6.934 8.305 8.375 1 97.5 74 MET B C 1
ATOM 1897 O O . MET B 1 74 ? -7.391 7.652 9.32 1 97.5 74 MET B O 1
ATOM 1901 N N . VAL B 1 75 ? -7.34 8.195 7.188 1 97.81 75 VAL B N 1
ATOM 1902 C CA . VAL B 1 75 ? -8.141 7.055 6.77 1 97.81 75 VAL B CA 1
ATOM 1903 C C . VAL B 1 75 ? -7.359 6.211 5.766 1 97.81 75 VAL B C 1
ATOM 1905 O O . VAL B 1 75 ? -6.688 6.754 4.883 1 97.81 75 VAL B O 1
ATOM 1908 N N . THR B 1 76 ? -7.359 4.906 5.914 1 96.81 76 THR B N 1
ATOM 1909 C CA . THR B 1 76 ? -6.746 3.965 4.984 1 96.81 76 THR B CA 1
ATOM 1910 C C . THR B 1 76 ? -7.742 2.885 4.57 1 96.81 76 THR B C 1
ATOM 1912 O O . THR B 1 76 ? -8.734 2.652 5.262 1 96.81 76 THR B O 1
ATOM 1915 N N . LEU B 1 77 ? -7.449 2.264 3.459 1 96.5 77 LEU B N 1
ATOM 1916 C CA . LEU B 1 77 ? -8.281 1.148 3.018 1 96.5 77 LEU B CA 1
ATOM 1917 C C . LEU B 1 77 ? -8.289 0.034 4.059 1 96.5 77 LEU B C 1
ATOM 1919 O O . LEU B 1 77 ? -9.336 -0.571 4.316 1 96.5 77 LEU B O 1
ATOM 1923 N N . SER B 1 78 ? -7.156 -0.185 4.703 1 95.5 78 SER B N 1
ATOM 1924 C CA . SER B 1 78 ? -7.055 -1.228 5.719 1 95.5 78 SER B CA 1
ATOM 1925 C C . SER B 1 78 ? -7.941 -0.913 6.922 1 95.5 78 SER B C 1
ATOM 1927 O O . SER B 1 78 ? -8.602 -1.802 7.461 1 95.5 78 SER B O 1
ATOM 1929 N N . ASN B 1 79 ? -7.902 0.28 7.363 1 95.88 79 ASN B N 1
ATOM 1930 C CA . ASN B 1 79 ? -8.727 0.636 8.516 1 95.88 79 ASN B CA 1
ATOM 1931 C C . ASN B 1 79 ? -10.211 0.551 8.195 1 95.88 79 ASN B C 1
ATOM 1933 O O . ASN B 1 79 ? -11.016 0.168 9.047 1 95.88 79 ASN B O 1
ATOM 1937 N N . ILE B 1 80 ? -10.609 1.022 6.965 1 97.12 80 ILE B N 1
ATOM 1938 C CA . ILE B 1 80 ? -12 0.884 6.559 1 97.12 80 ILE B CA 1
ATOM 1939 C C . ILE B 1 80 ? -12.398 -0.59 6.574 1 97.12 80 ILE B C 1
ATOM 1941 O O . ILE B 1 80 ? -13.438 -0.955 7.137 1 97.12 80 ILE B O 1
ATOM 1945 N N . LEU B 1 81 ? -11.594 -1.443 6 1 96.38 81 LEU B N 1
ATOM 1946 C CA . LEU B 1 81 ? -11.875 -2.875 5.941 1 96.38 81 LEU B CA 1
ATOM 1947 C C . LEU B 1 81 ? -12.016 -3.459 7.344 1 96.38 81 LEU B C 1
ATOM 1949 O O . LEU B 1 81 ? -12.992 -4.156 7.633 1 96.38 81 LEU B O 1
ATOM 1953 N N . SER B 1 82 ? -11.023 -3.139 8.211 1 95.69 82 SER B N 1
ATOM 1954 C CA . SER B 1 82 ? -11.031 -3.662 9.578 1 95.69 82 SER B CA 1
ATOM 1955 C C . SER B 1 82 ? -12.281 -3.225 10.328 1 95.69 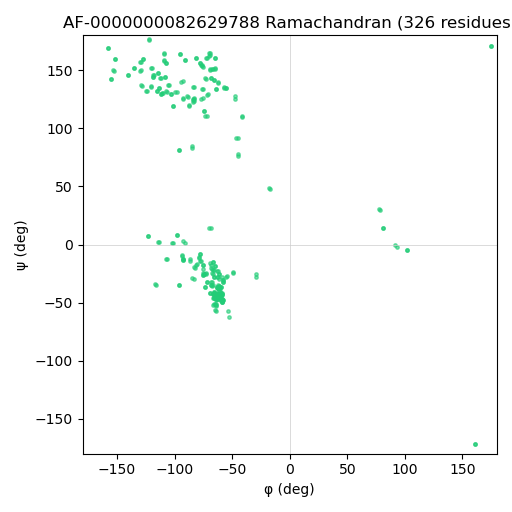82 SER B C 1
ATOM 1957 O O . SER B 1 82 ? -12.875 -4.012 11.07 1 95.69 82 SER B O 1
ATOM 1959 N N . SER B 1 83 ? -12.656 -1.999 10.156 1 95.94 83 SER B N 1
ATOM 1960 C CA . SER B 1 83 ? -13.82 -1.46 10.852 1 95.94 83 SER B CA 1
ATOM 1961 C C . SER B 1 83 ? -15.109 -2.129 10.375 1 95.94 83 SER B C 1
ATOM 1963 O O . SER B 1 83 ? -15.984 -2.436 11.188 1 95.94 83 SER B O 1
ATOM 1965 N N . VAL B 1 84 ? -15.227 -2.322 9.062 1 93.5 84 VAL B N 1
ATOM 1966 C CA . VAL B 1 84 ? -16.406 -2.965 8.484 1 93.5 84 VAL B CA 1
ATOM 1967 C C . VAL B 1 84 ? -16.469 -4.418 8.945 1 93.5 84 VAL B C 1
ATOM 1969 O O . VAL B 1 84 ? -17.531 -4.898 9.344 1 93.5 84 VAL B O 1
ATOM 1972 N N . LEU B 1 85 ? -15.344 -5.133 8.953 1 93 85 LEU B N 1
ATOM 1973 C CA . LEU B 1 85 ? -15.289 -6.531 9.359 1 93 85 LEU B CA 1
ATOM 1974 C C . LEU B 1 85 ? -15.68 -6.684 10.828 1 93 85 LEU B C 1
ATOM 1976 O O . LEU B 1 85 ? -16.344 -7.656 11.203 1 93 85 LEU B O 1
ATOM 1980 N N . ALA B 1 86 ? -15.281 -5.703 11.656 1 93.31 86 ALA B N 1
ATOM 1981 C CA . ALA B 1 86 ? -15.547 -5.738 13.086 1 93.31 86 ALA B CA 1
ATOM 1982 C C . ALA B 1 86 ? -16.984 -5.316 13.391 1 93.31 86 ALA B C 1
ATOM 1984 O O . ALA B 1 86 ? -17.453 -5.449 14.523 1 93.31 86 ALA B O 1
ATOM 1985 N N . GLY B 1 87 ? -17.656 -4.797 12.391 1 92.38 87 GLY B N 1
ATOM 1986 C CA . GLY B 1 87 ? -19.016 -4.324 12.586 1 92.38 87 GLY B CA 1
ATOM 1987 C C . GL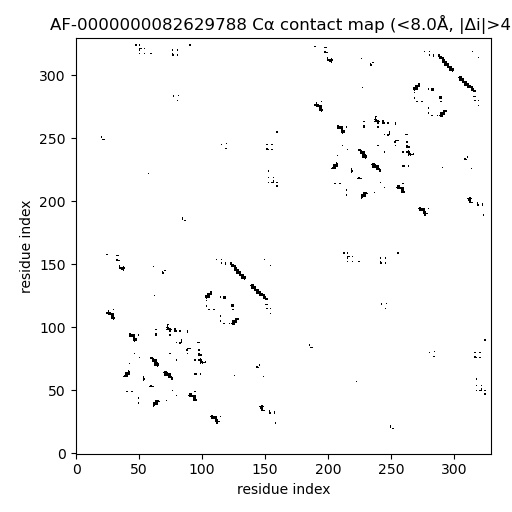Y B 1 87 ? -19.078 -2.939 13.203 1 92.38 87 GLY B C 1
ATOM 1988 O O . GLY B 1 87 ? -20.141 -2.504 13.648 1 92.38 87 GLY B O 1
ATOM 1989 N N . ASN B 1 88 ? -18 -2.246 13.211 1 95.38 88 ASN B N 1
ATOM 1990 C CA . ASN B 1 88 ? -17.906 -0.928 13.828 1 95.38 88 ASN B CA 1
ATOM 1991 C C . ASN B 1 88 ? -18.328 0.176 12.859 1 95.38 88 ASN B C 1
ATOM 1993 O O . ASN B 1 88 ? -18.547 1.315 13.273 1 95.38 88 ASN B O 1
ATOM 1997 N N . ALA B 1 89 ? -18.422 -0.168 11.586 1 95.81 89 ALA B N 1
ATOM 1998 C CA . ALA B 1 89 ? -18.766 0.837 10.586 1 95.81 89 ALA B CA 1
ATOM 1999 C C . ALA B 1 89 ? -19.469 0.201 9.383 1 95.81 89 ALA B C 1
ATOM 2001 O O . ALA B 1 89 ? -19.234 -0.967 9.07 1 95.81 89 ALA B O 1
ATOM 2002 N N . GLN B 1 90 ? -20.328 1 8.789 1 95.5 90 GLN B N 1
ATOM 2003 C CA . GLN B 1 90 ? -20.922 0.703 7.492 1 95.5 90 GLN B CA 1
ATOM 2004 C C . GLN B 1 90 ? -20.375 1.626 6.41 1 95.5 90 GLN B C 1
ATOM 2006 O O . GLN B 1 90 ? -19.812 2.68 6.715 1 95.5 90 GLN B O 1
ATOM 2011 N N . PHE B 1 91 ? -20.594 1.252 5.152 1 96.75 91 PHE B N 1
ATOM 2012 C CA . PHE B 1 91 ? -20.031 2.008 4.043 1 96.75 91 PHE B CA 1
ATOM 2013 C C . PHE B 1 91 ? -20.672 3.389 3.947 1 96.75 91 PHE B C 1
ATOM 2015 O O . PHE B 1 91 ? -20.047 4.332 3.449 1 96.75 91 PHE B O 1
ATOM 2022 N N . SER B 1 92 ? -21.844 3.512 4.449 1 97.12 92 SER B N 1
ATOM 2023 C CA . SER B 1 92 ? -22.562 4.785 4.391 1 97.12 92 SER B CA 1
ATOM 2024 C C . SER B 1 92 ? -22.094 5.727 5.496 1 97.12 92 SER B C 1
ATOM 2026 O O . SER B 1 92 ? -22.391 6.922 5.465 1 97.12 92 SER B O 1
ATOM 2028 N N . ASP B 1 93 ? -21.422 5.238 6.535 1 98.25 93 ASP B N 1
ATOM 2029 C CA . ASP B 1 93 ? -20.953 6.059 7.645 1 98.25 93 ASP B CA 1
ATOM 2030 C C . ASP B 1 93 ? -19.875 7.031 7.188 1 98.25 93 ASP B C 1
ATOM 2032 O O . ASP B 1 93 ? -19.172 6.77 6.211 1 98.25 93 ASP B O 1
ATOM 2036 N N . PRO B 1 94 ? -19.797 8.164 7.879 1 98.69 94 PRO B N 1
ATOM 2037 C CA . PRO B 1 94 ? -18.719 9.102 7.566 1 98.69 94 PRO B CA 1
ATOM 2038 C C . PRO B 1 94 ? -17.328 8.531 7.887 1 98.69 94 PRO B C 1
ATOM 2040 O O . PRO B 1 94 ? -17.188 7.719 8.805 1 98.69 94 PRO B O 1
ATOM 2043 N N . VAL B 1 95 ? -16.281 8.977 7.145 1 98.62 95 VAL B N 1
ATOM 2044 C CA . VAL B 1 95 ? -14.93 8.484 7.363 1 98.62 95 VAL B CA 1
ATOM 2045 C C . VAL B 1 95 ? -14.469 8.852 8.773 1 98.62 95 VAL B C 1
ATOM 2047 O O . VAL B 1 95 ? -13.578 8.203 9.328 1 98.62 95 VAL B O 1
ATOM 2050 N N . MET B 1 96 ? -15.047 9.844 9.352 1 98.12 96 MET B N 1
ATOM 2051 C CA . MET B 1 96 ? -14.703 10.258 10.703 1 98.12 96 MET B CA 1
ATOM 2052 C C . MET B 1 96 ? -14.82 9.086 11.68 1 98.12 96 MET B C 1
ATOM 2054 O O . MET B 1 96 ? -14.102 9.031 12.68 1 98.12 96 MET B O 1
ATOM 2058 N N . LYS B 1 97 ? -15.648 8.141 11.398 1 97.94 97 LYS B N 1
ATOM 2059 C CA . LYS B 1 97 ? -15.914 7.008 12.273 1 97.94 97 LYS B CA 1
ATOM 2060 C C . LYS B 1 97 ? -14.773 6 12.234 1 97.94 97 LYS B C 1
ATOM 2062 O O . LYS B 1 97 ? -14.656 5.145 13.117 1 97.94 97 LYS B O 1
ATOM 2067 N N . VAL B 1 98 ? -13.945 6.094 11.195 1 98 98 VAL B N 1
ATOM 2068 C CA . VAL B 1 98 ? -12.969 5.023 11.016 1 98 98 VAL B CA 1
ATOM 2069 C C . VAL B 1 98 ? -11.562 5.605 11 1 98 98 VAL B C 1
ATOM 2071 O O . VAL B 1 98 ? -10.594 4.902 10.703 1 98 98 VAL B O 1
ATOM 2074 N N . ILE B 1 99 ? -11.367 6.84 11.273 1 97.88 99 ILE B N 1
ATOM 2075 C CA . ILE B 1 99 ? -10.062 7.477 11.227 1 97.88 99 ILE B CA 1
ATOM 2076 C C . ILE B 1 99 ? -9.188 6.941 12.359 1 97.88 99 ILE B C 1
ATOM 2078 O O . ILE B 1 99 ? -9.695 6.469 13.375 1 97.88 99 ILE B O 1
ATOM 2082 N N . TYR B 1 100 ? -7.969 6.938 12.125 1 95.62 100 TYR B N 1
ATOM 2083 C CA . TYR B 1 100 ? -7.008 6.691 13.195 1 95.62 100 TYR B CA 1
ATOM 2084 C C . TYR B 1 100 ? -6.062 7.879 13.359 1 95.62 100 TYR B C 1
ATOM 2086 O O . TYR B 1 100 ? -5.859 8.648 12.414 1 95.62 100 TYR B O 1
ATOM 2094 N N . ASP B 1 101 ? -5.57 8.07 14.555 1 93.94 101 ASP B N 1
ATOM 2095 C CA . ASP B 1 101 ? -4.812 9.281 14.836 1 93.94 101 ASP B CA 1
ATOM 2096 C C . ASP B 1 101 ? -3.35 8.961 15.125 1 93.94 101 ASP B C 1
ATOM 2098 O O . ASP B 1 101 ? -2.561 9.859 15.43 1 93.94 101 ASP B O 1
ATOM 2102 N N . GLN B 1 102 ? -2.982 7.703 15.039 1 93.06 102 GLN B N 1
ATOM 2103 C CA . GLN B 1 102 ? -1.588 7.32 15.234 1 93.06 102 GLN B CA 1
ATOM 2104 C C . GLN B 1 102 ? -0.862 7.184 13.898 1 93.06 102 GLN B C 1
ATOM 2106 O O . GLN B 1 102 ? -0.824 6.098 13.32 1 93.06 102 GLN B O 1
ATOM 2111 N N . PHE B 1 103 ? -0.434 8.258 13.359 1 94.62 103 PHE B N 1
ATOM 2112 C CA . PHE B 1 103 ? 0.319 8.281 12.109 1 94.62 103 PHE B CA 1
ATOM 2113 C C . PHE B 1 103 ? 1.59 9.109 12.258 1 94.62 103 PHE B C 1
ATOM 2115 O O . PHE B 1 103 ? 1.663 9.992 13.109 1 94.62 103 PHE B O 1
ATOM 2122 N N . SER B 1 104 ? 2.549 8.812 11.398 1 97.12 104 SER B N 1
ATOM 2123 C CA . SER B 1 104 ? 3.818 9.531 11.438 1 97.12 104 SER B CA 1
ATOM 2124 C C . SER B 1 104 ? 3.732 10.852 10.664 1 97.12 104 SER B C 1
ATOM 2126 O O . SER B 1 104 ? 3.133 10.906 9.594 1 97.12 104 SER B O 1
ATOM 2128 N N . LYS B 1 105 ? 4.273 11.836 11.32 1 96.5 105 LYS B N 1
ATOM 2129 C CA . LYS B 1 105 ? 4.43 13.141 10.688 1 96.5 105 LYS B CA 1
ATOM 2130 C C . LYS B 1 105 ? 5.895 13.422 10.367 1 96.5 105 LYS B C 1
ATOM 2132 O O . LYS B 1 105 ? 6.789 13.008 11.109 1 96.5 105 LYS B O 1
ATOM 2137 N N . ILE B 1 106 ? 6.098 14.094 9.242 1 97.88 106 ILE B N 1
ATOM 2138 C CA . ILE B 1 106 ? 7.441 14.516 8.859 1 97.88 106 ILE B CA 1
ATOM 2139 C C . ILE B 1 106 ? 7.387 15.914 8.25 1 97.88 106 ILE B C 1
ATOM 2141 O O . ILE B 1 106 ? 6.402 16.281 7.602 1 97.88 106 ILE B O 1
ATOM 2145 N N . SER B 1 107 ? 8.414 16.719 8.477 1 96.75 107 SER B N 1
ATOM 2146 C CA . SER B 1 107 ? 8.469 18.078 7.93 1 96.75 107 SER B CA 1
ATOM 2147 C C . SER B 1 107 ? 9.242 18.109 6.617 1 96.75 107 SER B C 1
ATOM 2149 O O . SER B 1 107 ? 10.008 17.188 6.32 1 96.75 107 SER B O 1
ATOM 2151 N N . LEU B 1 108 ? 9.078 19.156 5.914 1 96 108 LEU B N 1
ATOM 2152 C CA . LEU B 1 108 ? 9.789 19.359 4.656 1 96 108 LEU B CA 1
ATOM 2153 C C . LEU B 1 108 ? 11.281 19.516 4.895 1 96 108 LEU B C 1
ATOM 2155 O O . LEU B 1 108 ? 12.094 19.172 4.027 1 96 108 LEU B O 1
ATOM 2159 N N . ASP B 1 109 ? 11.664 19.891 6.113 1 96.38 109 ASP B N 1
ATOM 2160 C CA . ASP B 1 109 ? 13.062 20.141 6.43 1 96.38 109 ASP B CA 1
ATOM 2161 C C . ASP B 1 109 ? 13.734 18.891 6.996 1 96.38 109 ASP B C 1
ATOM 2163 O O . ASP B 1 109 ? 14.953 18.859 7.168 1 96.38 109 ASP B O 1
ATOM 2167 N N . ASP B 1 110 ? 12.945 17.906 7.27 1 97.94 110 ASP B N 1
ATOM 2168 C CA . ASP B 1 110 ? 13.516 16.641 7.746 1 97.94 110 ASP B CA 1
ATOM 2169 C C . ASP B 1 110 ? 14.266 15.922 6.629 1 97.94 110 ASP B C 1
ATOM 2171 O O . ASP B 1 110 ? 14.102 16.25 5.453 1 97.94 110 ASP B O 1
ATOM 2175 N N . SER B 1 111 ? 15.086 14.938 6.969 1 98.5 111 SER B N 1
ATOM 2176 C CA . SER B 1 111 ? 15.93 14.234 6.008 1 98.5 111 SER B CA 1
ATOM 2177 C C . SER B 1 111 ? 15.227 13.008 5.441 1 98.5 111 SER B C 1
ATOM 2179 O O . SER B 1 111 ? 14.328 12.453 6.078 1 98.5 111 SER B O 1
ATOM 2181 N N . LEU B 1 112 ? 15.695 12.57 4.289 1 98.19 112 LEU B N 1
ATOM 2182 C CA . LEU B 1 112 ? 15.227 11.32 3.701 1 98.19 112 LEU B CA 1
ATOM 2183 C C . LEU B 1 112 ? 15.633 10.133 4.559 1 98.19 112 LEU B C 1
ATOM 2185 O O . LEU B 1 112 ? 14.953 9.102 4.559 1 98.19 112 LEU B O 1
ATOM 2189 N N . GLY B 1 113 ? 16.719 10.273 5.266 1 97.62 113 GLY B N 1
ATOM 2190 C CA . GLY B 1 113 ? 17.062 9.258 6.246 1 97.62 113 GLY B CA 1
ATOM 2191 C C . GLY B 1 113 ? 15.992 9.062 7.305 1 97.62 113 GLY B C 1
ATOM 2192 O O . GLY B 1 113 ? 15.602 7.926 7.598 1 97.62 113 GLY B O 1
ATOM 2193 N N . LYS B 1 114 ? 15.57 10.188 7.863 1 98.12 114 LYS B N 1
ATOM 2194 C CA . LYS B 1 114 ? 14.469 10.125 8.828 1 98.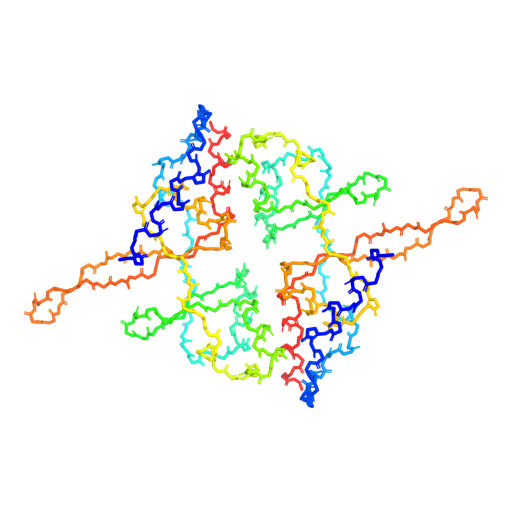12 114 LYS B CA 1
ATOM 2195 C C . LYS B 1 114 ? 13.219 9.516 8.203 1 98.12 114 LYS B C 1
ATOM 2197 O O . LYS B 1 114 ? 12.562 8.664 8.812 1 98.12 114 LYS B O 1
ATOM 2202 N N . LEU B 1 115 ? 12.922 9.938 6.949 1 98.5 115 LEU B N 1
ATOM 2203 C CA . LEU B 1 115 ? 11.773 9.398 6.23 1 98.5 115 LEU B CA 1
ATOM 2204 C C . LEU B 1 115 ? 11.906 7.891 6.043 1 98.5 115 LEU B C 1
ATOM 2206 O O . LEU B 1 115 ? 10.953 7.145 6.254 1 98.5 115 LEU B O 1
ATOM 2210 N N . SER B 1 116 ? 13.086 7.438 5.652 1 97.5 116 SER B N 1
ATOM 2211 C CA . SER B 1 116 ? 13.297 6.016 5.406 1 97.5 116 SER B CA 1
ATOM 2212 C C . SER B 1 116 ? 13.094 5.199 6.68 1 97.5 116 SER B C 1
ATOM 2214 O O . SER B 1 116 ? 12.562 4.09 6.637 1 97.5 116 SER B O 1
ATOM 2216 N N . CYS B 1 117 ? 13.5 5.711 7.816 1 96.19 117 CYS B N 1
ATOM 2217 C CA . CYS B 1 117 ? 13.289 5.051 9.102 1 96.19 117 CYS B CA 1
ATOM 2218 C C . CYS B 1 117 ? 11.797 4.914 9.406 1 96.19 117 CYS B C 1
ATOM 2220 O O . CYS B 1 117 ? 11.352 3.865 9.867 1 96.19 117 CYS B O 1
ATOM 2222 N N . ILE B 1 118 ? 11.055 5.941 9.133 1 97.69 118 ILE B N 1
ATOM 2223 C CA . ILE B 1 118 ? 9.609 5.918 9.328 1 97.69 118 ILE B CA 1
ATOM 2224 C C . ILE B 1 118 ? 8.992 4.832 8.445 1 97.69 118 ILE B C 1
ATOM 2226 O O . ILE B 1 118 ? 8.164 4.043 8.914 1 97.69 118 ILE B O 1
ATOM 2230 N N . LEU B 1 119 ? 9.445 4.738 7.184 1 97.12 119 LEU B N 1
ATOM 2231 C CA . LEU B 1 119 ? 8.82 3.883 6.18 1 97.12 119 LEU B CA 1
ATOM 2232 C C . LEU B 1 119 ? 9.211 2.424 6.391 1 97.12 119 LEU B C 1
ATOM 2234 O O . LEU B 1 119 ? 8.609 1.523 5.801 1 97.12 119 LEU B O 1
ATOM 2238 N N . GLU B 1 120 ? 10.109 2.131 7.25 1 91.12 120 GLU B N 1
ATOM 2239 C CA . GLU B 1 120 ? 10.445 0.758 7.617 1 91.12 120 GLU B CA 1
ATOM 2240 C C . GLU B 1 120 ? 9.344 0.131 8.469 1 91.12 120 GLU B C 1
ATOM 2242 O O . GLU B 1 120 ? 9.18 -1.091 8.477 1 91.12 120 GLU B O 1
ATOM 2247 N N . ASN B 1 121 ? 8.688 1.005 9.07 1 90.12 121 ASN B N 1
ATOM 2248 C CA . ASN B 1 121 ? 7.676 0.505 10 1 90.12 121 ASN B CA 1
ATOM 2249 C C . ASN B 1 121 ? 6.27 0.903 9.562 1 90.12 121 ASN B C 1
ATOM 2251 O O . ASN B 1 121 ? 5.309 0.17 9.797 1 90.12 121 ASN B O 1
ATOM 2255 N N . ASP B 1 122 ? 6.238 2.062 9.008 1 94.31 122 ASP B N 1
ATOM 2256 C CA . ASP B 1 122 ? 4.953 2.594 8.562 1 94.31 122 ASP B CA 1
ATOM 2257 C C . ASP B 1 122 ? 4.848 2.568 7.035 1 94.31 122 ASP B C 1
ATOM 2259 O O . ASP B 1 122 ? 5.855 2.691 6.336 1 94.31 122 ASP B O 1
ATOM 2263 N N . HIS B 1 123 ? 3.592 2.555 6.508 1 93.81 123 HIS B N 1
ATOM 2264 C CA . HIS B 1 123 ? 3.377 2.496 5.066 1 93.81 123 HIS B CA 1
ATOM 2265 C C . HIS B 1 123 ? 3.482 3.881 4.438 1 93.81 123 HIS B C 1
ATOM 2267 O O . HIS B 1 123 ? 3.656 4.004 3.223 1 93.81 123 HIS B O 1
ATOM 2273 N N . PHE B 1 124 ? 3.33 4.812 5.289 1 96.62 124 PHE B N 1
ATOM 2274 C CA . PHE B 1 124 ? 3.365 6.191 4.82 1 96.62 124 PHE B CA 1
ATOM 2275 C C . PHE B 1 124 ? 3.707 7.145 5.961 1 96.62 124 PHE B C 1
ATOM 2277 O O . PHE B 1 124 ? 3.756 6.734 7.125 1 96.62 124 PHE B O 1
ATOM 2284 N N . ALA B 1 125 ? 3.984 8.422 5.598 1 97.5 125 ALA B N 1
ATOM 2285 C CA . ALA B 1 125 ? 4.035 9.555 6.52 1 97.5 125 ALA B CA 1
ATOM 2286 C C . ALA B 1 125 ? 3.303 10.758 5.945 1 97.5 125 ALA B C 1
ATOM 2288 O O . ALA B 1 125 ? 3.197 10.906 4.727 1 97.5 125 ALA B O 1
ATOM 2289 N N . ILE B 1 126 ? 2.779 11.602 6.848 1 96.88 126 ILE B N 1
ATOM 2290 C CA . ILE B 1 126 ? 2.168 12.859 6.422 1 96.88 126 ILE B CA 1
ATOM 2291 C C . ILE B 1 126 ? 3.205 13.977 6.453 1 96.88 126 ILE B C 1
ATOM 2293 O O . ILE B 1 126 ? 3.889 14.164 7.461 1 96.88 126 ILE B O 1
ATOM 2297 N N . VAL B 1 127 ? 3.312 14.625 5.32 1 97.38 127 VAL B N 1
ATOM 2298 C CA . VAL B 1 127 ? 4.219 15.766 5.258 1 97.38 127 VAL B CA 1
ATOM 2299 C C . VAL B 1 127 ? 3.484 17.031 5.684 1 97.38 127 VAL B C 1
ATOM 2301 O O . VAL B 1 127 ? 2.488 17.422 5.07 1 97.38 127 VAL B O 1
ATOM 2304 N N . VAL B 1 128 ? 3.988 17.594 6.711 1 94.62 128 VAL B N 1
ATOM 2305 C CA . VAL B 1 128 ? 3.33 18.781 7.246 1 94.62 128 VAL B CA 1
ATOM 2306 C C . VAL B 1 128 ? 4.273 19.969 7.168 1 94.62 128 VAL B C 1
ATOM 2308 O O . VAL B 1 128 ? 5.496 19.812 7.141 1 94.62 128 VAL B O 1
ATOM 2311 N N . HIS B 1 129 ? 3.66 21.031 6.941 1 90.56 129 HIS B N 1
ATOM 2312 C CA . HIS B 1 129 ? 4.383 22.297 6.973 1 90.56 129 HIS B CA 1
ATOM 2313 C C . HIS B 1 129 ? 3.68 23.312 7.871 1 90.56 129 HIS B C 1
ATOM 2315 O O . HIS B 1 129 ? 2.449 23.406 7.863 1 90.56 129 HIS B O 1
ATOM 2321 N N . GLU B 1 130 ? 4.527 24.031 8.703 1 88.12 130 GLU B N 1
ATOM 2322 C CA . GLU B 1 130 ? 3.982 25.094 9.539 1 88.12 130 GLU B CA 1
ATOM 2323 C C . GLU B 1 130 ? 3.971 26.422 8.797 1 88.12 130 GLU B C 1
ATOM 2325 O O . GLU B 1 130 ? 4.965 26.797 8.18 1 88.12 130 GLU B O 1
ATOM 2330 N N . GLN B 1 131 ? 2.789 26.969 8.82 1 83.88 131 GLN B N 1
ATOM 2331 C CA . GLN B 1 131 ? 2.646 28.297 8.203 1 83.88 131 GLN B CA 1
ATOM 2332 C C . GLN B 1 131 ? 2.16 29.328 9.219 1 83.88 131 GLN B C 1
ATOM 2334 O O . GLN B 1 131 ? 1.278 29.031 10.031 1 83.88 131 GLN B O 1
ATOM 2339 N N . MET B 1 132 ? 2.822 30.5 9.164 1 86.31 132 MET B N 1
ATOM 2340 C CA . MET B 1 132 ? 2.375 31.609 9.984 1 86.31 132 MET B CA 1
ATOM 2341 C C . MET B 1 132 ? 1.113 32.25 9.406 1 86.31 132 MET B C 1
ATOM 2343 O O . MET B 1 132 ? 1.031 32.5 8.203 1 86.31 132 MET B O 1
ATOM 2347 N N . GLN B 1 133 ? 0.116 32.312 10.297 1 82.88 133 GLN B N 1
ATOM 2348 C CA . GLN B 1 133 ? -1.107 33 9.891 1 82.88 133 GLN B CA 1
ATOM 2349 C C . GLN B 1 133 ? -1.384 34.188 10.789 1 82.88 133 GLN B C 1
ATOM 2351 O O . GLN B 1 133 ? -0.992 34.219 11.953 1 82.88 133 GLN B O 1
ATOM 2356 N N . PHE B 1 134 ? -1.91 35.219 10.141 1 84.69 134 PHE B N 1
ATOM 2357 C CA . PHE B 1 134 ? -2.215 36.438 10.875 1 84.69 134 PHE B CA 1
ATOM 2358 C C . PHE B 1 134 ? -3.721 36.625 10.984 1 84.69 134 PHE B C 1
ATOM 2360 O O . PHE B 1 134 ? -4.453 36.438 10.016 1 84.69 134 PHE B O 1
ATOM 2367 N N . SER B 1 135 ? -4.094 36.875 12.242 1 84.69 135 SER B N 1
ATOM 2368 C CA . SER B 1 135 ? -5.504 37.188 12.469 1 84.69 135 SER B CA 1
ATOM 2369 C C . SER B 1 135 ? -5.805 38.656 12.164 1 84.69 135 SER B C 1
ATOM 2371 O O . SER B 1 135 ? -4.895 39.438 11.914 1 84.69 135 SER B O 1
ATOM 2373 N N . GLY B 1 136 ? -7.121 38.844 11.953 1 84.12 136 GLY B N 1
ATOM 2374 C CA . GLY B 1 136 ? -7.562 40.219 11.664 1 84.12 136 GLY B CA 1
ATOM 2375 C C . GLY B 1 136 ? -7.031 41.219 12.648 1 84.12 136 GLY B C 1
ATOM 2376 O O . GLY B 1 136 ? -6.809 42.375 12.297 1 84.12 136 GLY B O 1
ATOM 2377 N N . ASP B 1 137 ? -6.684 40.812 13.875 1 88.75 137 ASP B N 1
ATOM 2378 C CA . ASP B 1 137 ? -6.211 41.719 14.898 1 88.75 137 ASP B CA 1
ATOM 2379 C C . ASP B 1 137 ? -4.691 41.844 14.867 1 88.75 137 ASP B C 1
ATOM 2381 O O . ASP B 1 137 ? -4.102 42.531 15.703 1 88.75 137 ASP B O 1
ATOM 2385 N N . GLY B 1 138 ? -4.082 41.219 14 1 84.12 138 GLY B N 1
ATOM 2386 C CA . GLY B 1 138 ? -2.643 41.312 13.812 1 84.12 138 GLY B CA 1
ATOM 2387 C C . GLY B 1 138 ? -1.877 40.25 14.57 1 84.12 138 GLY B C 1
ATOM 2388 O O . GLY B 1 138 ? -0.647 40.188 14.508 1 84.12 138 GLY B O 1
ATOM 2389 N N . SER B 1 139 ? -2.705 39.469 15.305 1 88.75 139 SER B N 1
ATOM 2390 C CA . SER B 1 139 ? -2.025 38.375 16.031 1 88.75 139 SER B CA 1
ATOM 2391 C C . SER B 1 139 ? -1.634 37.25 15.086 1 88.75 139 SER B C 1
ATOM 2393 O O . SER B 1 139 ? -2.322 36.969 14.102 1 88.75 139 SER B O 1
ATOM 2395 N N . SER B 1 140 ? -0.357 36.812 15.273 1 86.62 140 SER B N 1
ATOM 2396 C CA . SER B 1 140 ? 0.124 35.719 14.43 1 86.62 140 SER B CA 1
ATOM 2397 C C . SER B 1 140 ? 0.062 34.375 15.164 1 86.62 140 SER B C 1
ATOM 2399 O O . SER B 1 140 ? 0.238 34.344 16.391 1 86.62 140 SER B O 1
ATOM 2401 N N . PHE B 1 141 ? -0.513 33.375 14.477 1 84.94 141 PHE B N 1
ATOM 2402 C CA . PHE B 1 141 ? -0.461 32 15.031 1 84.94 141 PHE B CA 1
ATOM 2403 C C . PHE B 1 141 ? 0.038 31.016 13.992 1 84.94 141 PHE B C 1
ATOM 2405 O O . PHE B 1 141 ? -0.052 31.266 12.789 1 84.94 141 PHE B O 1
ATOM 2412 N N . MET B 1 142 ? 0.696 29.984 14.523 1 85.62 142 MET B N 1
ATOM 2413 C CA . MET B 1 142 ? 1.203 28.938 13.648 1 85.62 142 MET B CA 1
ATOM 2414 C C . MET B 1 142 ? 0.115 27.906 13.344 1 85.62 142 MET B C 1
ATOM 2416 O O . MET B 1 142 ? -0.562 27.422 14.258 1 85.62 142 MET B O 1
ATOM 2420 N N . LYS B 1 143 ? -0.084 27.797 12.008 1 86.19 143 LYS B N 1
ATOM 2421 C CA . LYS B 1 143 ? -1.04 26.781 11.57 1 86.19 143 LYS B CA 1
ATOM 2422 C C . LYS B 1 143 ? -0.338 25.641 10.836 1 86.19 143 LYS B C 1
ATOM 2424 O O . LYS B 1 143 ? 0.508 25.875 9.977 1 86.19 143 LYS B O 1
ATOM 2429 N N . GLN B 1 144 ? -0.66 24.422 11.289 1 88.88 144 GLN B N 1
ATOM 2430 C CA . GLN B 1 144 ? -0.096 23.266 10.602 1 88.88 144 GLN B CA 1
ATOM 2431 C C . GLN B 1 144 ? -0.926 22.891 9.375 1 88.88 144 GLN B C 1
ATOM 2433 O O . GLN B 1 144 ? -2.143 22.703 9.477 1 88.88 144 GLN B O 1
ATOM 2438 N N . MET B 1 145 ? -0.241 22.828 8.188 1 88.94 145 MET B N 1
ATOM 2439 C CA . MET B 1 145 ? -0.896 22.453 6.938 1 88.94 145 MET B CA 1
ATOM 2440 C C . MET B 1 145 ? -0.348 21.125 6.406 1 88.94 145 MET B C 1
ATOM 2442 O O . MET B 1 145 ? 0.83 20.828 6.594 1 88.94 145 MET B O 1
ATOM 2446 N N . VAL B 1 146 ? -1.322 20.422 5.738 1 93.25 146 VAL B N 1
ATOM 2447 C CA . VAL B 1 146 ? -0.898 19.172 5.09 1 93.25 146 VAL B CA 1
ATOM 2448 C C . VAL B 1 146 ? -0.298 19.484 3.723 1 93.25 146 VAL B C 1
ATOM 2450 O O . VAL B 1 146 ? -0.944 20.125 2.883 1 93.25 146 VAL B O 1
ATOM 2453 N N . PHE B 1 147 ? 0.928 19.016 3.518 1 92.81 147 PHE B N 1
ATOM 2454 C CA . PHE B 1 147 ? 1.61 19.234 2.248 1 92.81 147 PHE B CA 1
ATOM 2455 C C . PHE B 1 147 ? 1.444 18.016 1.329 1 92.81 147 PHE B C 1
ATOM 2457 O O . PHE B 1 147 ? 1.394 18.172 0.106 1 92.81 147 PHE B O 1
ATOM 2464 N N . GLY B 1 148 ? 1.413 16.844 1.905 1 94.25 148 GLY B N 1
ATOM 2465 C CA . GLY B 1 148 ? 1.264 15.617 1.131 1 94.25 148 GLY B CA 1
ATOM 2466 C C . GLY B 1 148 ? 1.374 14.359 1.972 1 94.25 148 GLY B C 1
ATOM 2467 O O . GLY B 1 148 ? 1.545 14.43 3.189 1 94.25 148 GLY B O 1
ATOM 2468 N N . VAL B 1 149 ? 1.074 13.281 1.357 1 96.38 149 VAL B N 1
ATOM 2469 C CA . VAL B 1 149 ? 1.375 11.961 1.892 1 96.38 149 VAL B CA 1
ATOM 2470 C C . VAL B 1 149 ? 2.586 11.375 1.169 1 96.38 149 VAL B C 1
ATOM 2472 O O . VAL B 1 149 ? 2.68 11.445 -0.058 1 96.38 149 VAL B O 1
ATOM 2475 N N . VAL B 1 150 ? 3.553 10.898 1.971 1 97.5 150 VAL B N 1
ATOM 2476 C CA . VAL B 1 150 ? 4.766 10.359 1.371 1 97.5 150 VAL B CA 1
ATOM 2477 C C . VAL B 1 150 ? 4.871 8.867 1.677 1 97.5 150 VAL B C 1
ATOM 2479 O O . VAL B 1 150 ? 4.59 8.43 2.797 1 97.5 150 VAL B O 1
ATOM 2482 N N . THR B 1 151 ? 5.168 8.047 0.588 1 96.31 151 THR B N 1
ATOM 2483 C CA . THR B 1 151 ? 5.293 6.602 0.69 1 96.31 151 THR B CA 1
ATOM 2484 C C . THR B 1 151 ? 6.668 6.141 0.209 1 96.31 151 THR B C 1
ATOM 2486 O O . THR B 1 151 ? 7.477 6.957 -0.239 1 96.31 151 THR B O 1
ATOM 2489 N N . ALA B 1 152 ? 6.906 4.816 0.342 1 96.94 152 ALA B N 1
ATOM 2490 C CA . ALA B 1 152 ? 8.156 4.246 -0.158 1 96.94 152 ALA B CA 1
ATOM 2491 C C . ALA B 1 152 ? 8.328 4.52 -1.649 1 96.94 152 ALA B C 1
ATOM 2493 O O . ALA B 1 152 ? 9.445 4.715 -2.127 1 96.94 152 ALA B O 1
ATOM 2494 N N . MET B 1 153 ? 7.246 4.562 -2.336 1 95.88 153 MET B N 1
ATOM 2495 C CA . MET B 1 153 ? 7.27 4.836 -3.771 1 95.88 153 MET B CA 1
ATOM 2496 C C . MET B 1 153 ? 7.91 6.188 -4.059 1 95.88 153 MET B C 1
ATOM 2498 O O . MET B 1 153 ? 8.75 6.305 -4.949 1 95.88 153 MET B O 1
ATOM 2502 N N . ASP B 1 154 ? 7.543 7.176 -3.363 1 96.81 154 ASP B N 1
ATOM 2503 C CA . ASP B 1 154 ? 8.07 8.523 -3.574 1 96.81 154 ASP B CA 1
ATOM 2504 C C . ASP B 1 154 ? 9.586 8.555 -3.359 1 96.81 154 ASP B C 1
ATOM 2506 O O . ASP B 1 154 ? 10.32 9.141 -4.16 1 96.81 154 ASP B O 1
ATOM 2510 N N . LEU B 1 155 ? 9.992 7.953 -2.264 1 97.88 155 LEU B N 1
ATOM 2511 C CA . LEU B 1 155 ? 11.414 7.941 -1.92 1 97.88 155 LEU B CA 1
ATOM 2512 C C . LEU B 1 155 ? 12.219 7.156 -2.953 1 97.88 155 LEU B C 1
ATOM 2514 O O . LEU B 1 155 ? 13.211 7.656 -3.48 1 97.88 155 LEU B O 1
ATOM 2518 N N . LEU B 1 156 ? 11.75 6.008 -3.34 1 97.75 156 LEU B N 1
ATOM 2519 C CA . LEU B 1 156 ? 12.484 5.129 -4.246 1 97.75 156 LEU B CA 1
ATOM 2520 C C . LEU B 1 156 ? 12.547 5.727 -5.648 1 97.75 156 LEU B C 1
ATOM 2522 O O . LEU B 1 156 ? 13.57 5.637 -6.324 1 97.75 156 LEU B O 1
ATOM 2526 N N . THR B 1 157 ? 11.414 6.27 -6.055 1 96.75 157 THR B N 1
ATOM 2527 C CA . THR B 1 157 ? 11.406 6.906 -7.367 1 96.75 157 THR B CA 1
ATOM 2528 C C . THR B 1 157 ? 12.438 8.031 -7.43 1 96.75 157 THR B C 1
ATOM 2530 O O . THR B 1 157 ? 13.18 8.156 -8.406 1 96.75 157 THR B O 1
ATOM 2533 N N . PHE B 1 158 ? 12.531 8.812 -6.414 1 97.56 158 PHE B N 1
ATOM 2534 C CA . PHE B 1 158 ? 13.477 9.922 -6.359 1 97.56 158 PHE B CA 1
ATOM 2535 C C . PHE B 1 158 ? 14.914 9.406 -6.398 1 97.56 158 PHE B C 1
ATOM 2537 O O . PHE B 1 158 ? 15.719 9.859 -7.215 1 97.56 158 PHE B O 1
ATOM 2544 N N . VAL B 1 159 ? 15.25 8.43 -5.52 1 95.75 159 VAL B N 1
ATOM 2545 C CA . VAL B 1 159 ? 16.641 8.008 -5.355 1 95.75 159 VAL B CA 1
ATOM 2546 C C . VAL B 1 159 ? 17.078 7.188 -6.566 1 95.75 159 VAL B C 1
ATOM 2548 O O . VAL B 1 159 ? 18.234 7.262 -6.992 1 95.75 159 VAL B O 1
ATOM 2551 N N . SER B 1 160 ? 16.172 6.379 -7.102 1 95 160 SER B N 1
ATOM 2552 C CA . SER B 1 160 ? 16.547 5.562 -8.25 1 95 160 SER B CA 1
ATOM 2553 C C . SER B 1 160 ? 16.781 6.422 -9.492 1 95 160 SER B C 1
ATOM 2555 O O . SER B 1 160 ? 17.641 6.117 -10.305 1 95 160 SER B O 1
ATOM 2557 N N . ARG B 1 161 ? 16.062 7.453 -9.664 1 91.94 161 ARG B N 1
ATOM 2558 C CA . ARG B 1 161 ? 16.234 8.352 -10.805 1 91.94 161 ARG B CA 1
ATOM 2559 C C . ARG B 1 161 ? 17.516 9.172 -10.672 1 91.94 161 ARG B C 1
ATOM 2561 O O . ARG B 1 161 ? 18.125 9.523 -11.68 1 91.94 161 ARG B O 1
ATOM 2568 N N . SER B 1 162 ? 17.859 9.461 -9.508 1 88.31 162 SER B N 1
ATOM 2569 C CA . SER B 1 162 ? 19.047 10.273 -9.258 1 88.31 162 SER B CA 1
ATOM 2570 C C . SER B 1 162 ? 20.312 9.453 -9.461 1 88.31 162 SER B C 1
ATOM 2572 O O . SER B 1 162 ? 21.391 10.016 -9.688 1 88.31 162 SER B O 1
ATOM 2574 N N . GLU B 1 163 ? 20.266 8.219 -9.305 1 80.69 163 GLU B N 1
ATOM 2575 C CA . GLU B 1 163 ? 21.422 7.359 -9.531 1 80.69 163 GLU B CA 1
ATOM 2576 C C . GLU B 1 163 ? 21.703 7.191 -11.023 1 80.69 163 GLU B C 1
ATOM 2578 O O . GLU B 1 163 ? 22.828 6.914 -11.422 1 80.69 163 GLU B O 1
ATOM 2583 N N . LYS B 1 164 ? 20.844 7.305 -11.875 1 69.5 164 LYS B N 1
ATOM 2584 C CA . LYS B 1 164 ? 21.078 7.25 -13.312 1 69.5 164 LYS B CA 1
ATOM 2585 C C . LYS B 1 164 ? 21.875 8.461 -13.789 1 69.5 164 LYS B C 1
ATOM 2587 O O . LYS B 1 164 ? 22.578 8.391 -14.797 1 69.5 164 LYS B O 1
ATOM 2592 N N . LYS B 1 165 ? 21.844 9.492 -12.992 1 56.03 165 LYS B N 1
ATOM 2593 C CA . LYS B 1 165 ? 22.562 10.688 -13.422 1 56.03 165 LYS B CA 1
ATOM 2594 C C . LYS B 1 165 ? 24 10.688 -12.891 1 56.03 165 LYS B C 1
ATOM 2596 O O . LYS B 1 165 ? 24.266 10.141 -11.828 1 56.03 165 LYS B O 1
#

Radius of gyration: 22.17 Å; Cα contacts (8 Å, |Δi|>4): 529; chains: 2; bounding box: 58×80×55 Å